Protein AF-0000000081956142 (afdb_homodimer)

Sequence (312 aa):
MQGPPLQLFSFPSGARLDPSANMMQGMIVKNMSFKVGQTLTLVGTAKPEASHFAVNIGDETDITIHMNPRFDHEGDQNTVVCNSCQGGSWCEEQRETCFPFQQGEEFKISITFNPSDFLVSFTDGSSFSFPNRMEKDKYSVINVDGDARITGIEIKMQGPPLQLFSFPSGARLDPSANMMQGMIVKNMSFKVGQTLTLVGTAKPEASHFAVNIGDETDITIHMNPRFDHEGDQNTVVCNSCQGGSWCEEQRETCFPFQQGEEFKISITFNPSDFLVSFTDGSSFSFPNRMEKDKYSVINVDGDARITGIEIK

Radius of gyration: 22.62 Å; Cα contacts (8 Å, |Δi|>4): 768; chains: 2; bounding box: 35×102×52 Å

Organism: NCBI:txid47308

Structure (mmCIF, N/CA/C/O backbone):
data_AF-0000000081956142-model_v1
#
loop_
_entity.id
_entity.type
_entity.pdbx_description
1 polymer Galectin
#
loop_
_atom_site.group_PDB
_atom_site.id
_atom_site.type_symbol
_atom_site.label_atom_id
_atom_site.label_alt_id
_atom_site.label_comp_id
_atom_site.label_asym_id
_atom_site.label_entity_id
_atom_site.label_seq_id
_atom_site.pdbx_PDB_ins_code
_atom_site.Cartn_x
_atom_site.Cartn_y
_atom_site.Cartn_z
_atom_site.occupancy
_atom_site.B_iso_or_equiv
_atom_site.auth_seq_id
_atom_site.auth_comp_id
_atom_site.auth_asym_id
_atom_site.auth_atom_id
_atom_site.pdbx_PDB_model_num
ATOM 1 N N . MET A 1 1 ? -9.602 52.844 22.938 1 30.36 1 MET A N 1
ATOM 2 C CA . MET A 1 1 ? -9.398 52.625 21.5 1 30.36 1 MET A CA 1
ATOM 3 C C . MET A 1 1 ? -9.438 51.156 21.141 1 30.36 1 MET A C 1
ATOM 5 O O . MET A 1 1 ? -8.688 50.344 21.703 1 30.36 1 MET A O 1
ATOM 9 N N . GLN A 1 2 ? -10.578 50.562 20.688 1 33.91 2 GLN A N 1
ATOM 10 C CA . GLN A 1 2 ? -10.844 49.125 20.578 1 33.91 2 GLN A CA 1
ATOM 11 C C . GLN A 1 2 ? -9.945 48.5 19.516 1 33.91 2 GLN A C 1
ATOM 13 O O . GLN A 1 2 ? -9.82 49.031 18.406 1 33.91 2 GLN A O 1
ATOM 18 N N . GLY A 1 3 ? -8.93 47.75 19.797 1 35.84 3 GLY A N 1
ATOM 19 C CA . GLY A 1 3 ? -7.98 47.125 18.891 1 35.84 3 GLY A CA 1
ATOM 20 C C . GLY A 1 3 ? -8.648 46.375 17.75 1 35.84 3 GLY A C 1
ATOM 21 O O . GLY A 1 3 ? -9.836 46.062 17.812 1 35.84 3 GLY A O 1
ATOM 22 N N . PRO A 1 4 ? -8.055 46.438 16.5 1 39.03 4 PRO A N 1
ATOM 23 C CA . PRO A 1 4 ? -8.656 45.875 15.289 1 39.03 4 PRO A CA 1
ATOM 24 C C . PRO A 1 4 ? -9.125 44.406 15.477 1 39.03 4 PRO A C 1
ATOM 26 O O . PRO A 1 4 ? -8.586 43.688 16.328 1 39.03 4 PRO A O 1
ATOM 29 N N . PRO A 1 5 ? -10.336 44.062 15.062 1 37.06 5 PRO A N 1
ATOM 30 C CA . PRO A 1 5 ? -10.906 42.719 15.188 1 37.06 5 PRO A CA 1
ATOM 31 C C . PRO A 1 5 ? -9.977 41.625 14.648 1 37.06 5 PRO A C 1
ATOM 33 O O . PRO A 1 5 ? -9.164 41.875 13.758 1 37.06 5 PRO A O 1
ATOM 36 N N . LEU A 1 6 ? -9.625 40.625 15.367 1 34.09 6 LEU A N 1
ATOM 37 C CA . LEU A 1 6 ? -8.875 39.438 15.023 1 34.09 6 LEU A CA 1
ATOM 38 C C . LEU A 1 6 ? -9.391 38.812 13.719 1 34.09 6 LEU A C 1
ATOM 40 O O . LEU A 1 6 ? -10.586 38.531 13.586 1 34.09 6 LEU A O 1
ATOM 44 N N . GLN A 1 7 ? -8.938 39.219 12.57 1 30.39 7 GLN A N 1
ATOM 45 C CA . GLN A 1 7 ? -9.234 38.625 11.258 1 30.39 7 GLN A CA 1
ATOM 46 C C . GLN A 1 7 ? -9.242 37.125 11.312 1 30.39 7 GLN A C 1
ATOM 48 O O . GLN A 1 7 ? -8.227 36.5 11.609 1 30.39 7 GLN A O 1
ATOM 53 N N . LEU A 1 8 ? -10.312 36.5 11.625 1 31.73 8 LEU A N 1
ATOM 54 C CA . LEU A 1 8 ? -10.531 35.062 11.406 1 31.73 8 LEU A CA 1
ATOM 55 C C . LEU A 1 8 ? -10.078 34.656 10.008 1 31.73 8 LEU A C 1
ATOM 57 O O . LEU A 1 8 ? -10.594 35.156 9.008 1 31.73 8 LEU A O 1
ATOM 61 N N . PHE A 1 9 ? -8.836 34.438 9.727 1 32.03 9 PHE A N 1
ATOM 62 C CA . PHE A 1 9 ? -8.367 33.844 8.484 1 32.03 9 PHE A CA 1
ATOM 63 C C . PHE A 1 9 ? -9.344 32.781 7.973 1 32.03 9 PHE A C 1
ATOM 65 O O . PHE A 1 9 ? -9.484 31.719 8.578 1 32.03 9 PHE A O 1
ATOM 72 N N . SER A 1 10 ? -10.547 33.125 7.445 1 33.03 10 SER A N 1
ATOM 73 C CA . SER A 1 10 ? -11.375 32.281 6.586 1 33.03 10 SER A CA 1
ATOM 74 C C . SER A 1 10 ? -10.539 31.609 5.508 1 33.03 10 SER A C 1
ATOM 76 O O . SER A 1 10 ? -9.812 32.281 4.766 1 33.03 10 SER A O 1
ATOM 78 N N . PHE A 1 11 ? -10.016 30.469 5.68 1 36.41 11 PHE A N 1
ATOM 79 C CA . PHE A 1 11 ? -9.586 29.688 4.52 1 36.41 11 PHE A CA 1
ATOM 80 C C . PHE A 1 11 ? -10.508 29.953 3.332 1 36.41 11 PHE A C 1
ATOM 82 O O . PHE A 1 11 ? -11.734 30 3.486 1 36.41 11 PHE A O 1
ATOM 89 N N . PRO A 1 12 ? -10.211 30.828 2.402 1 35.5 12 PRO A N 1
ATOM 90 C CA . PRO A 1 12 ? -11.133 31.031 1.288 1 35.5 12 PRO A CA 1
ATOM 91 C C . PRO A 1 12 ? -11.961 29.797 0.962 1 35.5 12 PRO A C 1
ATOM 93 O O . PRO A 1 12 ? -11.5 28.672 1.181 1 35.5 12 PRO A O 1
ATOM 96 N N . SER A 1 13 ? -13.305 29.781 0.954 1 34.28 13 SER A N 1
ATOM 97 C CA . SER A 1 13 ? -14.391 28.875 0.592 1 34.28 13 SER A CA 1
ATOM 98 C C . SER A 1 13 ? -14.078 28.125 -0.694 1 34.28 13 SER A C 1
ATOM 100 O O . SER A 1 13 ? -14.945 27.453 -1.259 1 34.28 13 SER A O 1
ATOM 102 N N . GLY A 1 14 ? -13.461 28.734 -1.728 1 36.12 14 GLY A N 1
ATOM 103 C CA . GLY A 1 14 ? -13.469 28.281 -3.113 1 36.12 14 GLY A CA 1
ATOM 104 C C . GLY A 1 14 ? -13.242 26.797 -3.268 1 36.12 14 GLY A C 1
ATOM 105 O O . GLY A 1 14 ? -13.328 26.047 -2.293 1 36.12 14 GLY A O 1
ATOM 106 N N . ALA A 1 15 ? -12.133 26.297 -4.113 1 36.16 15 ALA A N 1
ATOM 107 C CA . ALA A 1 15 ? -12.031 24.938 -4.625 1 36.16 15 ALA A CA 1
ATOM 108 C C . ALA A 1 15 ? -11.93 23.938 -3.482 1 36.16 15 ALA A C 1
ATOM 110 O O . ALA A 1 15 ? -10.852 23.766 -2.896 1 36.16 15 ALA A O 1
ATOM 111 N N . ARG A 1 16 ? -12.812 23.922 -2.523 1 38.38 16 ARG A N 1
ATOM 112 C CA . ARG A 1 16 ? -12.969 22.812 -1.59 1 38.38 16 ARG A CA 1
ATOM 113 C C . ARG A 1 16 ? -12.633 21.484 -2.258 1 38.38 16 ARG A C 1
ATOM 115 O O . ARG A 1 16 ? -13.453 20.922 -2.973 1 38.38 16 ARG A O 1
ATOM 122 N N . LEU A 1 17 ? -11.492 21.297 -2.742 1 42.5 17 LEU A N 1
ATOM 123 C CA . LEU A 1 17 ? -11.234 19.938 -3.219 1 42.5 17 LEU A CA 1
ATOM 124 C C . LEU A 1 17 ? -11.82 18.906 -2.268 1 42.5 17 LEU A C 1
ATOM 126 O O . LEU A 1 17 ? -11.57 18.953 -1.062 1 42.5 17 LEU A O 1
ATOM 130 N N . ASP A 1 18 ? -13.133 18.578 -2.484 1 43.84 18 ASP A N 1
ATOM 131 C CA . ASP A 1 18 ? -13.766 17.422 -1.839 1 43.84 18 ASP A CA 1
ATOM 132 C C . ASP A 1 18 ? -12.719 16.422 -1.357 1 43.84 18 ASP A C 1
ATOM 134 O O . ASP A 1 18 ? -11.945 15.898 -2.158 1 43.84 18 ASP A O 1
ATOM 138 N N . PRO A 1 19 ? -12.375 16.672 -0.11 1 46.91 19 PRO A N 1
ATOM 139 C CA . PRO A 1 19 ? -11.438 15.648 0.386 1 46.91 19 PRO A CA 1
ATOM 140 C C . PRO A 1 19 ? -11.602 14.305 -0.317 1 46.91 19 PRO A C 1
ATOM 142 O O . PRO A 1 19 ? -10.625 13.578 -0.497 1 46.91 19 PRO A O 1
ATOM 145 N N . SER A 1 20 ? -12.938 13.977 -0.504 1 47.12 20 SER A N 1
ATOM 146 C CA . SER A 1 20 ? -13.164 12.703 -1.182 1 47.12 20 SER A CA 1
ATOM 147 C C . SER A 1 20 ? -12.516 12.695 -2.564 1 47.12 20 SER A C 1
ATOM 149 O O . SER A 1 20 ? -12.094 11.648 -3.051 1 47.12 20 SER A O 1
ATOM 151 N N . ALA A 1 21 ? -12.633 13.867 -3.117 1 46.69 21 ALA A N 1
ATOM 152 C CA . ALA A 1 21 ? -12.094 13.969 -4.473 1 46.69 21 ALA A CA 1
ATOM 153 C C . ALA A 1 21 ? -10.578 13.812 -4.477 1 46.69 21 ALA A C 1
ATOM 155 O O . ALA A 1 21 ? -10.008 13.297 -5.441 1 46.69 21 ALA A O 1
ATOM 156 N N . ASN A 1 22 ? -9.969 14.297 -3.414 1 48.16 22 ASN A N 1
ATOM 157 C CA . ASN A 1 22 ? -8.516 14.344 -3.273 1 48.16 22 ASN A CA 1
ATOM 158 C C . ASN A 1 22 ? -7.926 12.953 -3.064 1 48.16 22 ASN A C 1
ATOM 160 O O . ASN A 1 22 ? -6.773 12.703 -3.418 1 48.16 22 ASN A O 1
ATOM 164 N N . MET A 1 23 ? -8.859 12.102 -2.439 1 51.34 23 MET A N 1
ATOM 165 C CA . MET A 1 23 ? -8.266 10.789 -2.203 1 51.34 23 MET A CA 1
ATOM 166 C C . MET A 1 23 ? -7.977 10.078 -3.521 1 51.34 23 MET A C 1
ATOM 168 O O . MET A 1 23 ? -7.434 8.969 -3.529 1 51.34 23 MET A O 1
ATOM 172 N N . MET A 1 24 ? -8.305 10.766 -4.539 1 58.62 24 MET A N 1
ATOM 173 C CA . MET A 1 24 ? -8.117 10.055 -5.801 1 58.62 24 MET A CA 1
ATOM 174 C C . MET A 1 24 ? -6.785 10.438 -6.441 1 58.62 24 MET A C 1
ATOM 176 O O . MET A 1 24 ? -6.418 9.906 -7.488 1 58.62 24 MET A O 1
ATOM 180 N N . GLN A 1 25 ? -6.16 11.414 -5.66 1 74.25 25 GLN A N 1
ATOM 181 C CA . GLN A 1 25 ? -4.863 11.742 -6.242 1 74.25 25 GLN A CA 1
ATOM 182 C C . GLN A 1 25 ? -3.727 11.117 -5.438 1 74.25 25 GLN A C 1
ATOM 184 O O . GLN A 1 25 ? -3.869 10.875 -4.238 1 74.25 25 GLN A O 1
ATOM 189 N N . GLY A 1 26 ? -2.732 10.719 -6.031 1 90.5 26 GLY A N 1
ATOM 190 C CA . GLY A 1 26 ? -1.562 10.172 -5.363 1 90.5 26 GLY A CA 1
ATOM 191 C C . GLY A 1 26 ? -1.669 8.68 -5.105 1 90.5 26 GLY A C 1
ATOM 192 O O . GLY A 1 26 ? -2.494 7.996 -5.711 1 90.5 26 GLY A O 1
ATOM 193 N N . MET A 1 27 ? -0.812 8.203 -4.277 1 95.81 27 MET A N 1
ATOM 194 C CA . MET A 1 27 ? -0.777 6.797 -3.902 1 95.81 27 MET A CA 1
ATOM 195 C C . MET A 1 27 ? -1.889 6.469 -2.912 1 95.81 27 MET A C 1
ATOM 197 O O . MET A 1 27 ? -2.141 7.234 -1.979 1 95.81 27 MET A O 1
ATOM 201 N N . ILE A 1 28 ? -2.598 5.371 -3.111 1 95.94 28 ILE A N 1
ATOM 202 C CA . ILE A 1 28 ? -3.656 4.973 -2.189 1 95.94 28 ILE A CA 1
ATOM 203 C C . ILE A 1 28 ? -3.555 3.475 -1.905 1 95.94 28 ILE A C 1
ATOM 205 O O . ILE A 1 28 ? -3.283 2.682 -2.811 1 95.94 28 ILE A O 1
ATOM 209 N N . VAL A 1 29 ? -3.67 3.143 -0.708 1 96.44 29 VAL A N 1
ATOM 210 C CA . VAL A 1 29 ? -3.812 1.767 -0.246 1 96.44 29 VAL A CA 1
ATOM 211 C C . VAL A 1 29 ? -5.215 1.552 0.319 1 96.44 29 VAL A C 1
ATOM 213 O O . VAL A 1 29 ? -5.672 2.316 1.172 1 96.44 29 VAL A O 1
ATOM 216 N N . LYS A 1 30 ? -5.875 0.576 -0.194 1 94.75 30 LYS A N 1
ATOM 217 C CA . LYS A 1 30 ? -7.176 0.203 0.349 1 94.75 30 LYS A CA 1
ATOM 218 C C . LYS A 1 30 ? -7.164 -1.23 0.872 1 94.75 30 LYS A C 1
ATOM 220 O O . LYS A 1 30 ? -6.496 -2.098 0.306 1 94.75 30 LYS A O 1
ATOM 225 N N . ASN A 1 31 ? -7.875 -1.399 1.972 1 92.62 31 ASN A N 1
ATOM 226 C CA . ASN A 1 31 ? -8.109 -2.705 2.576 1 92.62 31 ASN A CA 1
ATOM 227 C C . ASN A 1 31 ? -6.824 -3.316 3.119 1 92.62 31 ASN A C 1
ATOM 229 O O . ASN A 1 31 ? -6.621 -4.527 3.031 1 92.62 31 ASN A O 1
ATOM 233 N N . MET A 1 32 ? -5.898 -2.475 3.441 1 92.75 32 MET A N 1
ATOM 234 C CA . MET A 1 32 ? -4.836 -2.836 4.371 1 92.75 32 MET A CA 1
ATOM 235 C C . MET A 1 32 ? -5.203 -2.441 5.797 1 92.75 32 MET A C 1
ATOM 237 O O . MET A 1 32 ? -5.125 -1.267 6.16 1 92.75 32 MET A O 1
ATOM 241 N N . SER A 1 33 ? -5.543 -3.326 6.602 1 93.62 33 SER A N 1
ATOM 242 C CA . SER A 1 33 ? -6.152 -3.057 7.902 1 93.62 33 SER A CA 1
ATOM 243 C C . SER A 1 33 ? -5.16 -2.389 8.852 1 93.62 33 SER A C 1
ATOM 245 O O . SER A 1 33 ? -4.055 -2.895 9.055 1 93.62 33 SER A O 1
ATOM 247 N N . PHE A 1 34 ? -5.512 -1.292 9.367 1 98.25 34 PHE A N 1
ATOM 248 C CA . PHE A 1 34 ? -4.793 -0.544 10.391 1 98.25 34 PHE A CA 1
ATOM 249 C C . PHE A 1 34 ? -5.617 -0.452 11.672 1 98.25 34 PHE A C 1
ATOM 251 O O . PHE A 1 34 ? -6.609 0.278 11.719 1 98.25 34 PHE A O 1
ATOM 258 N N . LYS A 1 35 ? -5.176 -1.116 12.695 1 98.44 35 LYS A N 1
ATOM 259 C CA . LYS A 1 35 ? -5.988 -1.286 13.891 1 98.44 35 LYS A CA 1
ATOM 260 C C . LYS A 1 35 ? -5.301 -0.679 15.117 1 98.44 35 LYS A C 1
ATOM 262 O O . LYS A 1 35 ? -4.078 -0.541 15.141 1 98.44 35 LYS A O 1
ATOM 267 N N . VAL A 1 36 ? -6.168 -0.372 16.094 1 98.69 36 VAL A N 1
ATOM 268 C CA . VAL A 1 36 ? -5.652 0.12 17.359 1 98.69 36 VAL A CA 1
ATOM 269 C C . VAL A 1 36 ? -4.543 -0.804 17.859 1 98.69 36 VAL A C 1
ATOM 271 O O . VAL A 1 36 ? -4.668 -2.029 17.781 1 98.69 36 VAL A O 1
ATOM 274 N N . GLY A 1 37 ? -3.518 -0.24 18.328 1 98.62 37 GLY A N 1
ATOM 275 C CA . GLY A 1 37 ? -2.393 -1 18.844 1 98.62 37 GLY A CA 1
ATOM 276 C C . GLY A 1 37 ? -1.291 -1.213 17.828 1 98.62 37 GLY A C 1
ATOM 277 O O . GLY A 1 37 ? -0.174 -1.597 18.172 1 98.62 37 GLY A O 1
ATOM 278 N N . GLN A 1 38 ? -1.549 -0.954 16.594 1 98.81 38 GLN A N 1
ATOM 279 C CA . GLN A 1 38 ? -0.568 -1.154 15.523 1 98.81 38 GLN A CA 1
ATOM 280 C C . GLN A 1 38 ? 0.142 0.151 15.18 1 98.81 38 GLN A C 1
ATOM 282 O O . GLN A 1 38 ? -0.304 1.23 15.57 1 98.81 38 GLN A O 1
ATOM 287 N N . THR A 1 39 ? 1.298 0.009 14.57 1 98.88 39 THR A N 1
ATOM 288 C CA . THR A 1 39 ? 2.064 1.141 14.062 1 98.88 39 THR A CA 1
ATOM 289 C C . THR A 1 39 ? 2.201 1.062 12.547 1 98.88 39 THR A C 1
ATOM 291 O O . THR A 1 39 ? 2.596 0.027 12.008 1 98.88 39 THR A O 1
ATOM 294 N N . LEU A 1 40 ? 1.811 2.107 11.883 1 98.88 40 LEU A N 1
ATOM 295 C CA . LEU A 1 40 ? 2.047 2.301 10.453 1 98.88 40 LEU A CA 1
ATOM 296 C C . LEU A 1 40 ? 3.359 3.039 10.211 1 98.88 40 LEU A C 1
ATOM 298 O O . LEU A 1 40 ? 3.59 4.105 10.789 1 98.88 40 LEU A O 1
ATOM 302 N N . THR A 1 41 ? 4.188 2.496 9.406 1 98.81 41 THR A N 1
ATOM 303 C CA . THR A 1 41 ? 5.426 3.154 9.008 1 98.81 41 THR A CA 1
ATOM 304 C C . THR A 1 41 ? 5.422 3.453 7.508 1 98.81 41 THR A C 1
ATOM 306 O O . THR A 1 41 ? 5.141 2.57 6.695 1 98.81 41 THR A O 1
ATOM 309 N N . LEU A 1 42 ? 5.676 4.648 7.172 1 98.62 42 LEU A N 1
ATOM 310 C CA . LEU A 1 42 ? 5.816 5.102 5.793 1 98.62 42 LEU A CA 1
ATOM 311 C C . LEU A 1 42 ? 7.238 5.574 5.52 1 98.62 42 LEU A C 1
ATOM 313 O O . LEU A 1 42 ? 7.816 6.32 6.316 1 98.62 42 LEU A O 1
ATOM 317 N N . VAL A 1 43 ? 7.805 5.105 4.465 1 98.56 43 VAL A N 1
ATOM 318 C CA . VAL A 1 43 ? 9.086 5.594 3.975 1 98.56 43 VAL A CA 1
ATOM 319 C C . VAL A 1 43 ? 8.906 6.223 2.594 1 98.56 43 VAL A C 1
ATOM 321 O O . VAL A 1 43 ? 8.25 5.648 1.727 1 98.56 43 VAL A O 1
ATOM 324 N N . GLY A 1 44 ? 9.461 7.383 2.451 1 98.06 44 GLY A N 1
ATOM 325 C CA . GLY A 1 44 ? 9.344 8.062 1.171 1 98.06 44 GLY A CA 1
ATOM 326 C C . GLY A 1 44 ? 10.375 9.156 0.978 1 98.06 44 GLY A C 1
ATOM 327 O O . GLY A 1 44 ? 11.312 9.273 1.765 1 98.06 44 GLY A O 1
ATOM 328 N N . THR A 1 45 ? 10.242 9.867 -0.117 1 98.25 45 THR A N 1
ATOM 329 C CA . THR A 1 45 ? 11.109 10.992 -0.435 1 98.25 45 THR A CA 1
ATOM 330 C C . THR A 1 45 ? 10.281 12.227 -0.799 1 98.25 45 THR A C 1
ATOM 332 O O . THR A 1 45 ? 9.359 12.141 -1.607 1 98.25 45 THR A O 1
ATOM 335 N N . ALA A 1 46 ? 10.633 13.32 -0.122 1 98.62 46 ALA A N 1
ATOM 336 C CA . ALA A 1 46 ? 10.078 14.586 -0.595 1 98.62 46 ALA A CA 1
ATOM 337 C C . ALA A 1 46 ? 10.734 15.016 -1.907 1 98.62 46 ALA A C 1
ATOM 339 O O . ALA A 1 46 ? 11.953 14.891 -2.07 1 98.62 46 ALA A O 1
ATOM 340 N N . LYS A 1 47 ? 9.93 15.477 -2.803 1 98.31 47 LYS A N 1
ATOM 341 C CA . LYS A 1 47 ? 10.492 15.93 -4.074 1 98.31 47 LYS A CA 1
ATOM 342 C C . LYS A 1 47 ? 11.422 17.125 -3.875 1 98.31 47 LYS A C 1
ATOM 344 O O . LYS A 1 47 ? 11.273 17.875 -2.916 1 98.31 47 LYS A O 1
ATOM 349 N N . PRO A 1 48 ? 12.414 17.344 -4.723 1 98.38 48 PRO A N 1
ATOM 350 C CA . PRO A 1 48 ? 13.375 18.438 -4.574 1 98.38 48 PRO A CA 1
ATOM 351 C C . PRO A 1 48 ? 12.711 19.812 -4.504 1 98.38 48 PRO A C 1
ATOM 353 O O . PRO A 1 48 ? 13.195 20.688 -3.801 1 98.38 48 PRO A O 1
ATOM 356 N N . GLU A 1 49 ? 11.57 20.062 -5.156 1 98.06 49 GLU A N 1
ATOM 357 C CA . GLU A 1 49 ? 10.867 21.328 -5.148 1 98.06 49 GLU A CA 1
ATOM 358 C C . GLU A 1 49 ? 9.523 21.219 -4.43 1 98.06 49 GLU A C 1
ATOM 360 O O . GLU A 1 49 ? 8.539 21.828 -4.84 1 98.06 49 GLU A O 1
ATOM 365 N N . ALA A 1 50 ? 9.594 20.391 -3.418 1 98.56 50 ALA A N 1
ATOM 366 C CA . ALA A 1 50 ? 8.344 20.109 -2.723 1 98.56 50 ALA A CA 1
ATOM 367 C C . ALA A 1 50 ? 7.789 21.359 -2.051 1 98.56 50 ALA A C 1
ATOM 369 O O . ALA A 1 50 ? 8.516 22.062 -1.348 1 98.56 50 ALA A O 1
ATOM 370 N N . SER A 1 51 ? 6.535 21.641 -2.293 1 98.62 51 SER A N 1
ATOM 371 C CA . SER A 1 51 ? 5.797 22.641 -1.532 1 98.62 51 SER A CA 1
ATOM 372 C C . SER A 1 51 ? 5.129 22.031 -0.307 1 98.62 51 SER A C 1
ATOM 374 O O . SER A 1 51 ? 5.195 22.594 0.79 1 98.62 51 SER A O 1
ATOM 376 N N . HIS A 1 52 ? 4.469 20.953 -0.558 1 98.5 52 HIS A N 1
ATOM 377 C CA . HIS A 1 52 ? 3.787 20.219 0.511 1 98.5 52 HIS A CA 1
ATOM 378 C C . HIS A 1 52 ? 3.436 18.812 0.077 1 98.5 52 HIS A C 1
ATOM 380 O O . HIS A 1 52 ? 3.494 18.484 -1.112 1 98.5 52 HIS A O 1
ATOM 386 N N . PHE A 1 53 ? 3.18 17.906 0.959 1 98.19 53 PHE A N 1
ATOM 387 C CA . PHE A 1 53 ? 2.494 16.641 0.724 1 98.19 53 PHE A CA 1
ATOM 388 C C . PHE A 1 53 ? 1.534 16.328 1.863 1 98.19 53 PHE A C 1
ATOM 390 O O . PHE A 1 53 ? 1.401 17.109 2.807 1 98.19 53 PHE A O 1
ATOM 397 N N . ALA A 1 54 ? 0.78 15.25 1.736 1 98.19 54 ALA A N 1
ATOM 398 C CA . ALA A 1 54 ? -0.171 14.891 2.785 1 98.19 54 ALA A CA 1
ATOM 399 C C . ALA A 1 54 ? -0.261 13.375 2.951 1 98.19 54 ALA A C 1
ATOM 401 O O . ALA A 1 54 ? -0.231 12.633 1.965 1 98.19 54 ALA A O 1
ATOM 402 N N . VAL A 1 55 ? -0.32 12.961 4.152 1 98.06 55 VAL A N 1
ATOM 403 C CA . VAL A 1 55 ? -0.653 11.586 4.52 1 98.06 55 VAL A CA 1
ATOM 404 C C . VAL A 1 55 ? -2.059 11.539 5.113 1 98.06 55 VAL A C 1
ATOM 406 O O . VAL A 1 55 ? -2.35 12.227 6.094 1 98.06 55 VAL A O 1
ATOM 409 N N . ASN A 1 56 ? -2.924 10.797 4.504 1 97.62 56 ASN A N 1
ATOM 410 C CA . ASN A 1 56 ? -4.301 10.641 4.961 1 97.62 56 ASN A CA 1
ATOM 411 C C . ASN A 1 56 ? -4.59 9.203 5.387 1 97.62 56 ASN A C 1
ATOM 413 O O . ASN A 1 56 ? -4.25 8.258 4.676 1 97.62 56 ASN A O 1
ATOM 417 N N . ILE A 1 57 ? -5.133 9.07 6.555 1 98 57 ILE A N 1
ATOM 418 C CA . ILE A 1 57 ? -5.641 7.789 7.031 1 98 57 ILE A CA 1
ATOM 419 C C . ILE A 1 57 ? -7.137 7.906 7.324 1 98 57 ILE A C 1
ATOM 421 O O . ILE A 1 57 ? -7.59 8.906 7.887 1 98 57 ILE A O 1
ATOM 425 N N . GLY A 1 58 ? -7.879 6.98 6.895 1 97.44 58 GLY A N 1
ATOM 426 C CA . GLY A 1 58 ? -9.312 6.98 7.164 1 97.44 58 GLY A CA 1
ATOM 427 C C . GLY A 1 58 ? -10.039 5.809 6.535 1 97.44 58 GLY A C 1
ATOM 428 O O . GLY A 1 58 ? -9.539 4.68 6.555 1 97.44 58 GLY A O 1
ATOM 429 N N . ASP A 1 59 ? -11.203 6.023 6.16 1 94.69 59 ASP A N 1
ATOM 430 C CA . ASP A 1 59 ? -11.984 5.035 5.422 1 94.69 59 ASP A CA 1
ATOM 431 C C . ASP A 1 59 ? -12.547 5.629 4.133 1 94.69 59 ASP A C 1
ATOM 433 O O . ASP A 1 59 ? -12.039 6.637 3.637 1 94.69 59 ASP A O 1
ATOM 437 N N . GLU A 1 60 ? -13.461 5.012 3.471 1 89.5 60 GLU A N 1
ATOM 438 C CA . GLU A 1 60 ? -13.93 5.422 2.15 1 89.5 60 GLU A CA 1
ATOM 439 C C . GLU A 1 60 ? -14.633 6.777 2.211 1 89.5 60 GLU A C 1
ATOM 441 O O . GLU A 1 60 ? -14.789 7.445 1.188 1 89.5 60 GLU A O 1
ATOM 446 N N . THR A 1 61 ? -14.953 7.219 3.432 1 91.69 61 THR A N 1
ATOM 447 C CA . THR A 1 61 ? -15.797 8.406 3.529 1 91.69 61 THR A CA 1
ATOM 448 C C . THR A 1 61 ? -15.062 9.531 4.258 1 91.69 61 THR A C 1
ATOM 450 O O . THR A 1 61 ? -15.18 10.695 3.881 1 91.69 61 THR A O 1
ATOM 453 N N . ASP A 1 62 ? -14.32 9.141 5.242 1 95.69 62 ASP A N 1
ATOM 454 C CA . ASP A 1 62 ? -13.789 10.148 6.148 1 95.69 62 ASP A CA 1
ATOM 455 C C . ASP A 1 62 ? -12.273 10.016 6.293 1 95.69 62 ASP A C 1
ATOM 457 O O . ASP A 1 62 ? -11.719 8.93 6.086 1 95.69 62 ASP A O 1
ATOM 461 N N . ILE A 1 63 ? -11.664 11.086 6.605 1 97.25 63 ILE A N 1
ATOM 462 C CA . ILE A 1 63 ? -10.25 11.125 6.961 1 97.25 63 ILE A CA 1
ATOM 463 C C . ILE A 1 63 ? -10.102 11.328 8.469 1 97.25 63 ILE A C 1
ATOM 465 O O . ILE A 1 63 ? -10.523 12.352 9.008 1 97.25 63 ILE A O 1
ATOM 469 N N . THR A 1 64 ? -9.555 10.391 9.148 1 97.94 64 THR A N 1
ATOM 470 C CA . THR A 1 64 ? -9.406 10.492 10.602 1 97.94 64 THR A CA 1
ATOM 471 C C . THR A 1 64 ? -8.18 11.32 10.961 1 97.94 64 THR A C 1
ATOM 473 O O . THR A 1 64 ? -8.195 12.07 11.945 1 97.94 64 THR A O 1
ATOM 476 N N . ILE A 1 65 ? -7.117 11.242 10.203 1 98.31 65 ILE A N 1
ATOM 477 C CA . ILE A 1 65 ? -5.957 12.109 10.352 1 98.31 65 ILE A CA 1
ATOM 478 C C . ILE A 1 65 ? -5.434 12.508 8.969 1 98.31 65 ILE A C 1
ATOM 480 O O . ILE A 1 65 ? -5.113 11.648 8.148 1 98.31 65 ILE A O 1
ATOM 484 N N . HIS A 1 66 ? -5.465 13.703 8.703 1 98.12 66 HIS A N 1
ATOM 485 C CA . HIS A 1 66 ? -4.785 14.391 7.617 1 98.12 66 HIS A CA 1
ATOM 486 C C . HIS A 1 66 ? -3.516 15.086 8.109 1 98.12 66 HIS A C 1
ATOM 488 O O . HIS A 1 66 ? -3.588 16.047 8.867 1 98.12 66 HIS A O 1
ATOM 494 N N . MET A 1 67 ? -2.412 14.547 7.801 1 98.44 67 MET A N 1
ATOM 495 C CA . MET A 1 67 ? -1.126 15.148 8.141 1 98.44 67 MET A CA 1
ATOM 496 C C . MET A 1 67 ? -0.501 15.82 6.918 1 98.44 67 MET A C 1
ATOM 498 O O . MET A 1 67 ? -0.216 15.156 5.922 1 98.44 67 MET A O 1
ATOM 502 N N . ASN A 1 68 ? -0.218 17.078 7.062 1 98.31 68 ASN A N 1
ATOM 503 C CA . ASN A 1 68 ? 0.157 17.891 5.91 1 98.31 68 ASN A CA 1
ATOM 504 C C . ASN A 1 68 ? 1.437 18.672 6.172 1 98.31 68 ASN A C 1
ATOM 506 O O . ASN A 1 68 ? 1.38 19.844 6.551 1 98.31 68 ASN A O 1
ATOM 510 N N . PRO A 1 69 ? 2.607 18.062 6.016 1 98.56 69 PRO A N 1
ATOM 511 C CA . PRO A 1 69 ? 3.848 18.828 6.023 1 98.56 69 PRO A CA 1
ATOM 512 C C . PRO A 1 69 ? 3.891 19.891 4.922 1 98.56 69 PRO A C 1
ATOM 514 O O . PRO A 1 69 ? 3.713 19.562 3.744 1 98.56 69 PRO A O 1
ATOM 517 N N . ARG A 1 70 ? 4.129 21.062 5.32 1 98.56 70 ARG A N 1
ATOM 518 C CA . ARG A 1 70 ? 4.199 22.203 4.398 1 98.56 70 ARG A CA 1
ATOM 519 C C . ARG A 1 70 ? 5.582 22.844 4.426 1 98.56 70 ARG A C 1
ATOM 521 O O . ARG A 1 70 ? 5.969 23.438 5.426 1 98.56 70 ARG A O 1
ATOM 528 N N . PHE A 1 71 ? 6.309 22.641 3.316 1 98.56 71 PHE A N 1
ATOM 529 C CA . PHE A 1 71 ? 7.578 23.344 3.184 1 98.56 71 PHE A CA 1
ATOM 530 C C . PHE A 1 71 ? 7.352 24.844 2.982 1 98.56 71 PHE A C 1
ATOM 532 O O . PHE A 1 71 ? 7.914 25.656 3.705 1 98.56 71 PHE A O 1
ATOM 539 N N . ASP A 1 72 ? 6.629 25.141 2.086 1 98.19 72 ASP A N 1
ATOM 540 C CA . ASP A 1 72 ? 6.105 26.453 1.725 1 98.19 72 ASP A CA 1
ATOM 541 C C . ASP A 1 72 ? 4.766 26.344 1.004 1 98.19 72 ASP A C 1
ATOM 543 O O . ASP A 1 72 ? 4.723 26.156 -0.215 1 98.19 72 ASP A O 1
ATOM 547 N N . HIS A 1 73 ? 3.73 26.438 1.841 1 97.12 73 HIS A N 1
ATOM 548 C CA . HIS A 1 73 ? 2.402 26.188 1.299 1 97.12 73 HIS A CA 1
ATOM 549 C C . HIS A 1 73 ? 1.326 26.891 2.115 1 97.12 73 HIS A C 1
ATOM 551 O O . HIS A 1 73 ? 1.343 26.844 3.348 1 97.12 73 HIS A O 1
ATOM 557 N N . GLU A 1 74 ? 0.437 27.609 1.428 1 95.06 74 GLU A N 1
ATOM 558 C CA . GLU A 1 74 ? -0.727 28.25 2.023 1 95.06 74 GLU A CA 1
ATOM 559 C C . GLU A 1 74 ? -0.322 29.156 3.186 1 95.06 74 GLU A C 1
ATOM 561 O O . GLU A 1 74 ? -0.971 29.156 4.234 1 95.06 74 GLU A O 1
ATOM 566 N N . GLY A 1 75 ? 0.855 29.75 3.043 1 96 75 GLY A N 1
ATOM 567 C CA . GLY A 1 75 ? 1.313 30.719 4.027 1 96 75 GLY A CA 1
ATOM 568 C C . GLY A 1 75 ? 2.115 30.094 5.152 1 96 75 GLY A C 1
ATOM 569 O O . GLY A 1 75 ? 2.641 30.797 6.012 1 96 75 GLY A O 1
ATOM 570 N N . ASP A 1 76 ? 2.203 28.75 5.133 1 96.75 76 ASP A N 1
ATOM 571 C CA . ASP A 1 76 ? 2.967 28.031 6.152 1 96.75 76 ASP A CA 1
ATOM 572 C C . ASP A 1 76 ? 4.363 27.688 5.648 1 96.75 76 ASP A C 1
ATOM 574 O O . ASP A 1 76 ? 4.543 27.359 4.473 1 96.75 76 ASP A O 1
ATOM 578 N N . GLN A 1 77 ? 5.344 27.828 6.551 1 97.81 77 GLN A N 1
ATOM 579 C CA . GLN A 1 77 ? 6.711 27.391 6.285 1 97.81 77 GLN A CA 1
ATOM 580 C C . GLN A 1 77 ? 7.16 26.344 7.293 1 97.81 77 GLN A C 1
ATOM 582 O O . GLN A 1 77 ? 7.039 26.547 8.5 1 97.81 77 GLN A O 1
ATOM 587 N N . ASN A 1 78 ? 7.59 25.25 6.734 1 98.12 78 ASN A N 1
ATOM 588 C CA . ASN A 1 78 ? 8.109 24.156 7.562 1 98.12 78 ASN A CA 1
ATOM 589 C C . ASN A 1 78 ? 7.184 23.875 8.742 1 98.12 78 ASN A C 1
ATOM 591 O O . ASN A 1 78 ? 7.625 23.859 9.891 1 98.12 78 ASN A O 1
ATOM 595 N N . THR A 1 79 ? 5.934 23.625 8.406 1 98.31 79 THR A N 1
ATOM 596 C CA . THR A 1 79 ? 4.891 23.391 9.406 1 98.31 79 THR A CA 1
ATOM 597 C C . THR A 1 79 ? 4.09 22.141 9.062 1 98.31 79 THR A C 1
ATOM 599 O O . THR A 1 79 ? 3.75 21.906 7.902 1 98.31 79 THR A O 1
ATOM 602 N N . VAL A 1 80 ? 3.896 21.297 10.07 1 98.69 80 VAL A N 1
ATOM 603 C CA . VAL A 1 80 ? 2.99 20.172 9.875 1 98.69 80 VAL A CA 1
ATOM 604 C C . VAL A 1 80 ? 1.589 20.547 10.352 1 98.69 80 VAL A C 1
ATOM 606 O O . VAL A 1 80 ? 1.383 20.828 11.539 1 98.69 80 VAL A O 1
ATOM 609 N N . VAL A 1 81 ? 0.656 20.641 9.422 1 98.62 81 VAL A N 1
ATOM 610 C CA . VAL A 1 81 ? -0.735 20.938 9.75 1 98.62 81 VAL A CA 1
ATOM 611 C C . VAL A 1 81 ? -1.554 19.656 9.734 1 98.62 81 VAL A C 1
ATOM 613 O O . VAL A 1 81 ? -1.536 18.906 8.758 1 98.62 81 VAL A O 1
ATOM 616 N N . CYS A 1 82 ? -2.248 19.359 10.852 1 98.5 82 CYS A N 1
ATOM 617 C CA . CYS A 1 82 ? -3.086 18.172 10.953 1 98.5 82 CYS A CA 1
ATOM 618 C C . CYS A 1 82 ? -4.551 18.547 11.133 1 98.5 82 CYS A C 1
ATOM 620 O O . CYS A 1 82 ? -4.859 19.625 11.648 1 98.5 82 CYS A O 1
ATOM 622 N N . ASN A 1 83 ? -5.383 17.703 10.617 1 98.44 83 ASN A N 1
ATOM 623 C CA . ASN A 1 83 ? -6.828 17.875 10.758 1 98.44 83 ASN A CA 1
ATOM 624 C C . ASN A 1 83 ? -7.566 16.562 10.492 1 98.44 83 ASN A C 1
ATOM 626 O O . ASN A 1 83 ? -6.941 15.539 10.203 1 98.44 83 ASN A O 1
ATOM 630 N N . SER A 1 84 ? -8.758 16.469 10.797 1 98.31 84 SER A N 1
ATOM 631 C CA . SER A 1 84 ? -9.648 15.414 10.336 1 98.31 84 SER A CA 1
ATOM 632 C C . SER A 1 84 ? -10.75 15.961 9.438 1 98.31 84 SER A C 1
ATOM 634 O O . SER A 1 84 ? -11 17.172 9.422 1 98.31 84 SER A O 1
ATOM 636 N N . CYS A 1 85 ? -11.234 15.188 8.57 1 97.31 85 CYS A N 1
ATOM 637 C CA . CYS A 1 85 ? -12.352 15.539 7.703 1 97.31 85 CYS A CA 1
ATOM 638 C C . CYS A 1 85 ? -13.5 14.547 7.863 1 97.31 85 CYS A C 1
ATOM 640 O O . CYS A 1 85 ? -13.359 13.367 7.523 1 97.31 85 CYS A O 1
ATOM 642 N N . GLN A 1 86 ? -14.57 15 8.391 1 95.06 86 GLN A N 1
ATOM 643 C CA . GLN A 1 86 ? -15.734 14.172 8.695 1 95.06 86 GLN A CA 1
ATOM 644 C C . GLN A 1 86 ? -16.984 14.703 8 1 95.06 86 GLN A C 1
ATOM 646 O O . GLN A 1 86 ? -17.312 15.883 8.109 1 95.06 86 GLN A O 1
ATOM 651 N N . GLY A 1 87 ? -17.641 13.773 7.258 1 92.5 87 GLY A N 1
ATOM 652 C CA . GLY A 1 87 ? -18.844 14.195 6.543 1 92.5 87 GLY A CA 1
ATOM 653 C C . GLY A 1 87 ? -18.562 15.281 5.523 1 92.5 87 GLY A C 1
ATOM 654 O O . GLY A 1 87 ? -19.391 16.188 5.332 1 92.5 87 GLY A O 1
ATOM 655 N N . GLY A 1 88 ? -17.375 15.344 5.047 1 92.19 88 GLY A N 1
ATOM 656 C CA . GLY A 1 88 ? -17.031 16.312 4.016 1 92.19 88 GLY A CA 1
ATOM 657 C C . GLY A 1 88 ? -16.578 17.641 4.574 1 92.19 88 GLY A C 1
ATOM 658 O O . GLY A 1 88 ? -16.312 18.578 3.82 1 92.19 88 GLY A O 1
ATOM 659 N N . SER A 1 89 ? -16.469 17.688 5.918 1 94.81 89 SER A N 1
ATOM 660 C CA . SER A 1 89 ? -16.078 18.953 6.543 1 94.81 89 SER A CA 1
ATOM 661 C C . SER A 1 89 ? -14.805 18.781 7.371 1 94.81 89 SER A C 1
ATOM 663 O O . SER A 1 89 ? -14.68 17.828 8.133 1 94.81 89 SER A O 1
ATOM 665 N N . TRP A 1 90 ? -13.984 19.734 7.137 1 97 90 TRP A N 1
ATOM 666 C CA . TRP A 1 90 ? -12.789 19.797 7.98 1 97 90 TRP A CA 1
ATOM 667 C C . TRP A 1 90 ? -13.156 20.188 9.406 1 97 90 TRP A C 1
ATOM 669 O O . TRP A 1 90 ? -14.07 20.984 9.625 1 97 90 TRP A O 1
ATOM 679 N N . CYS A 1 91 ? -12.414 19.641 10.297 1 97.31 91 CYS A N 1
ATOM 680 C CA . CYS A 1 91 ? -12.656 19.906 11.711 1 97.31 91 CYS A CA 1
ATOM 681 C C . CYS A 1 91 ? -11.656 20.922 12.258 1 97.31 91 CYS A C 1
ATOM 683 O O . CYS A 1 91 ? -11.477 22 11.68 1 97.31 91 CYS A O 1
ATOM 685 N N . GLU A 1 92 ? -11.086 20.688 13.477 1 97.69 92 GLU A N 1
ATOM 686 C CA . GLU A 1 92 ? -10.141 21.625 14.078 1 97.69 92 GLU A CA 1
ATOM 687 C C . GLU A 1 92 ? -8.703 21.312 13.664 1 97.69 92 GLU A C 1
ATOM 689 O O . GLU A 1 92 ? -8.258 20.172 13.773 1 97.69 92 GLU A O 1
ATOM 694 N N . GLU A 1 93 ? -8.039 22.359 13.211 1 97.94 93 GLU A N 1
ATOM 695 C CA . GLU A 1 93 ? -6.645 22.188 12.828 1 97.94 93 GLU A CA 1
ATOM 696 C C . GLU A 1 93 ? -5.738 22.078 14.047 1 97.94 93 GLU A C 1
ATOM 698 O O . GLU A 1 93 ? -6.004 22.703 15.078 1 97.94 93 GLU A O 1
ATOM 703 N N . GLN A 1 94 ? -4.781 21.25 13.938 1 98.44 94 GLN A N 1
ATOM 704 C CA . GLN A 1 94 ? -3.639 21.188 14.844 1 98.44 94 GLN A CA 1
ATOM 705 C C . GLN A 1 94 ? -2.33 21.438 14.102 1 98.44 94 GLN A C 1
ATOM 707 O O . GLN A 1 94 ? -2.057 20.828 13.07 1 98.44 94 GLN A O 1
ATOM 712 N N . ARG A 1 95 ? -1.499 22.375 14.57 1 98.25 95 ARG A N 1
ATOM 713 C CA . ARG A 1 95 ? -0.253 22.75 13.906 1 98.25 95 ARG A CA 1
ATOM 714 C C . ARG A 1 95 ? 0.953 22.406 14.773 1 98.25 95 ARG A C 1
ATOM 716 O O . ARG A 1 95 ? 0.976 22.719 15.969 1 98.25 95 ARG A O 1
ATOM 723 N N . GLU A 1 96 ? 1.843 21.703 14.102 1 97.81 96 GLU A N 1
ATOM 724 C CA . GLU A 1 96 ? 3.049 21.266 14.797 1 97.81 96 GLU A CA 1
ATOM 725 C C . GLU A 1 96 ? 4.285 21.984 14.266 1 97.81 96 GLU A C 1
ATOM 727 O O . GLU A 1 96 ? 4.383 22.25 13.062 1 97.81 96 GLU A O 1
ATOM 732 N N . THR A 1 97 ? 5.277 22.188 15.18 1 91.56 97 THR A N 1
ATOM 733 C CA . THR A 1 97 ? 6.473 22.922 14.773 1 91.56 97 THR A CA 1
ATOM 734 C C . THR A 1 97 ? 7.594 21.953 14.406 1 91.56 97 THR A C 1
ATOM 736 O O . THR A 1 97 ? 8.57 22.328 13.758 1 91.56 97 THR A O 1
ATOM 739 N N . CYS A 1 98 ? 7.488 20.75 14.914 1 96.31 98 CYS A N 1
ATOM 740 C CA . CYS A 1 98 ? 8.469 19.766 14.453 1 96.31 98 CYS A CA 1
ATOM 741 C C . CYS A 1 98 ? 8.32 19.531 12.953 1 96.31 98 CYS A C 1
ATOM 743 O O . CYS A 1 98 ? 7.211 19.344 12.453 1 96.31 98 CYS A O 1
ATOM 745 N N . PHE A 1 99 ? 9.43 19.594 12.227 1 98.06 99 PHE A N 1
ATOM 746 C CA . PHE A 1 99 ? 9.398 19.453 10.773 1 98.06 99 PHE A CA 1
ATOM 747 C C . PHE A 1 99 ? 10.633 18.703 10.281 1 98.06 99 PHE A C 1
ATOM 749 O O . PHE A 1 99 ? 11.516 19.297 9.656 1 98.06 99 PHE A O 1
ATOM 756 N N . PRO A 1 100 ? 10.656 17.406 10.445 1 98.12 100 PRO A N 1
ATOM 757 C CA . PRO A 1 100 ? 11.828 16.609 10.07 1 98.12 100 PRO A CA 1
ATOM 758 C C . PRO A 1 100 ? 11.828 16.219 8.594 1 98.12 100 PRO A C 1
ATOM 760 O O . PRO A 1 100 ? 12.117 15.07 8.258 1 98.12 100 PRO A O 1
ATOM 763 N N . PHE A 1 101 ? 11.508 17.156 7.676 1 98.44 101 PHE A N 1
ATOM 764 C CA . PHE A 1 101 ? 11.461 16.922 6.234 1 98.44 101 PHE A CA 1
ATOM 765 C C . PHE A 1 101 ? 12.383 17.891 5.504 1 98.44 101 PHE A C 1
ATOM 767 O O . PHE A 1 101 ? 12.539 19.047 5.918 1 98.44 101 PHE A O 1
ATOM 774 N N . GLN A 1 102 ? 13.062 17.391 4.625 1 98.25 102 GLN A N 1
ATOM 775 C CA . GLN A 1 102 ? 13.906 18.203 3.75 1 98.25 102 GLN A CA 1
ATOM 776 C C . GLN A 1 102 ? 13.641 17.875 2.281 1 98.25 102 GLN A C 1
ATOM 778 O O . GLN A 1 102 ? 13.484 16.719 1.912 1 98.25 102 GLN A O 1
ATOM 783 N N . GLN A 1 103 ? 13.555 18.922 1.515 1 98.5 103 GLN A N 1
ATOM 784 C CA . GLN A 1 103 ? 13.359 18.734 0.081 1 98.5 103 GLN A CA 1
ATOM 785 C C . GLN A 1 103 ? 14.438 17.844 -0.519 1 98.5 103 GLN A C 1
ATOM 787 O O . GLN A 1 103 ? 15.625 18.031 -0.239 1 98.5 103 GLN A O 1
ATOM 792 N N . GLY A 1 104 ? 13.93 16.859 -1.25 1 98.5 104 GLY A N 1
ATOM 793 C CA . GLY A 1 104 ? 14.859 15.984 -1.956 1 98.5 104 GLY A CA 1
ATOM 794 C C . GLY A 1 104 ? 15.375 14.844 -1.098 1 98.5 104 GLY A C 1
ATOM 795 O O . GLY A 1 104 ? 16.172 14.016 -1.563 1 98.5 104 GLY A O 1
ATOM 796 N N . GLU A 1 105 ? 14.891 14.766 0.132 1 98.38 105 GLU A N 1
ATOM 797 C CA . GLU A 1 105 ? 15.469 13.781 1.043 1 98.38 105 GLU A CA 1
ATOM 798 C C . GLU A 1 105 ? 14.438 12.734 1.462 1 98.38 105 GLU A C 1
ATOM 800 O O . GLU A 1 105 ? 13.234 12.992 1.398 1 98.38 105 GLU A O 1
ATOM 805 N N . GLU A 1 106 ? 14.984 11.633 1.833 1 98.25 106 GLU A N 1
ATOM 806 C CA . GLU A 1 106 ? 14.156 10.547 2.357 1 98.25 106 GLU A CA 1
ATOM 807 C C . GLU A 1 106 ? 13.609 10.891 3.742 1 98.25 106 GLU A C 1
ATOM 809 O O . GLU A 1 106 ? 14.281 11.562 4.527 1 98.25 106 GLU A O 1
ATOM 814 N N . PHE A 1 107 ? 12.438 10.484 4.004 1 98.5 107 PHE A N 1
ATOM 815 C CA . PHE A 1 107 ? 11.844 10.594 5.328 1 98.5 107 PHE A CA 1
ATOM 816 C C . PHE A 1 107 ? 11.227 9.273 5.762 1 98.5 107 PHE A C 1
ATOM 818 O O . PHE A 1 107 ? 10.984 8.391 4.93 1 98.5 107 PHE A O 1
ATOM 825 N N . LYS A 1 108 ? 11.062 9.125 7 1 98.62 108 LYS A N 1
ATOM 826 C CA . LYS A 1 108 ? 10.32 8.031 7.617 1 98.62 108 LYS A CA 1
ATOM 827 C C . LYS A 1 108 ? 9.312 8.547 8.64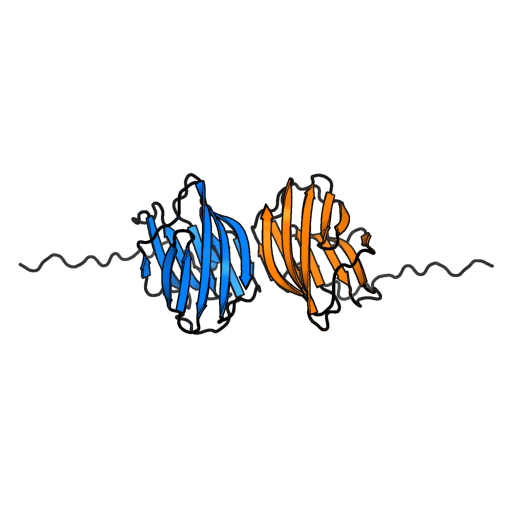1 1 98.62 108 LYS A C 1
ATOM 829 O O . LYS A 1 108 ? 9.648 9.375 9.484 1 98.62 108 LYS A O 1
ATOM 834 N N . ILE A 1 109 ? 8.055 8.164 8.562 1 98.81 109 ILE A N 1
ATOM 835 C CA . ILE A 1 109 ? 6.984 8.523 9.477 1 98.81 109 ILE A CA 1
ATOM 836 C C . ILE A 1 109 ? 6.449 7.266 10.164 1 98.81 109 ILE A C 1
ATOM 838 O O . ILE A 1 109 ? 6.18 6.262 9.5 1 98.81 109 ILE A O 1
ATOM 842 N N . SER A 1 110 ? 6.363 7.316 11.438 1 98.88 110 SER A N 1
ATOM 843 C CA . SER A 1 110 ? 5.727 6.25 12.203 1 98.88 110 SER A CA 1
ATOM 844 C C . SER A 1 110 ? 4.465 6.75 12.906 1 98.88 110 SER A C 1
ATOM 846 O O . SER A 1 110 ? 4.504 7.734 13.641 1 98.88 110 SER A O 1
ATOM 848 N N . ILE A 1 111 ? 3.34 6.125 12.641 1 98.88 111 ILE A N 1
ATOM 849 C CA . ILE A 1 111 ? 2.068 6.504 13.25 1 98.88 111 ILE A CA 1
ATOM 850 C C . ILE A 1 111 ? 1.524 5.344 14.078 1 98.88 111 ILE A C 1
ATOM 852 O O . ILE A 1 111 ? 1.088 4.332 13.523 1 98.88 111 ILE A O 1
ATOM 856 N N . THR A 1 112 ? 1.553 5.508 15.367 1 98.94 112 THR A N 1
ATOM 857 C CA . THR A 1 112 ? 1.008 4.504 16.281 1 98.94 112 THR A CA 1
ATOM 858 C C . THR A 1 112 ? -0.451 4.809 16.609 1 98.94 112 THR A C 1
ATOM 860 O O . THR A 1 112 ? -0.773 5.902 17.062 1 98.94 112 THR A O 1
ATOM 863 N N . PHE A 1 113 ? -1.322 3.826 16.359 1 98.94 113 PHE A N 1
ATOM 864 C CA . PHE A 1 113 ? -2.766 3.951 16.531 1 98.94 113 PHE A CA 1
ATOM 865 C C . PHE A 1 113 ? -3.176 3.561 17.953 1 98.94 113 PHE A C 1
ATOM 867 O O . PHE A 1 113 ? -3.285 2.373 18.266 1 98.94 113 PHE A O 1
ATOM 874 N N . ASN A 1 114 ? -3.404 4.543 18.781 1 98.81 114 ASN A N 1
ATOM 875 C CA . ASN A 1 114 ? -3.961 4.344 20.109 1 98.81 114 ASN A CA 1
ATOM 876 C C . ASN A 1 114 ? -5.469 4.578 20.125 1 98.81 114 ASN A C 1
ATOM 878 O O . ASN A 1 114 ? -6.012 5.23 19.234 1 98.81 114 ASN A O 1
ATOM 882 N N . PRO A 1 115 ? -6.133 4.008 21.141 1 98.31 115 PRO A N 1
ATOM 883 C CA . PRO A 1 115 ? -7.578 4.227 21.188 1 98.31 115 PRO A CA 1
ATOM 884 C C . PRO A 1 115 ? -7.953 5.707 21.156 1 98.31 115 PRO A C 1
ATOM 886 O O . PRO A 1 115 ? -8.914 6.086 20.469 1 98.31 115 PRO A O 1
ATOM 889 N N . SER A 1 116 ? -7.148 6.562 21.781 1 98.44 116 SER A N 1
ATOM 890 C CA . SER A 1 116 ? -7.555 7.957 21.953 1 98.44 116 SER A CA 1
ATOM 891 C C . SER A 1 116 ? -6.836 8.859 20.953 1 98.44 116 SER A C 1
ATOM 893 O O . SER A 1 116 ? -7.246 10.008 20.734 1 98.44 116 SER A O 1
ATOM 895 N N . ASP A 1 117 ? -5.711 8.352 20.453 1 98.88 117 ASP A N 1
ATOM 896 C CA . ASP A 1 117 ? -4.922 9.266 19.625 1 98.88 117 ASP A CA 1
ATOM 897 C C . ASP A 1 117 ? -4.023 8.5 18.656 1 98.88 117 ASP A C 1
ATOM 899 O O . ASP A 1 117 ? -3.938 7.27 18.719 1 98.88 117 ASP A O 1
ATOM 903 N N . PHE A 1 118 ? -3.5 9.188 17.672 1 98.88 118 PHE A N 1
ATOM 904 C CA . PHE A 1 118 ? -2.393 8.766 16.828 1 98.88 118 PHE A CA 1
ATOM 905 C C . PHE A 1 118 ? -1.089 9.422 17.266 1 98.88 118 PHE A C 1
ATOM 907 O O . PHE A 1 118 ? -0.952 10.641 17.219 1 98.88 118 PHE A O 1
ATOM 914 N N . LEU A 1 119 ? -0.181 8.609 17.734 1 98.94 119 LEU A N 1
ATOM 915 C CA . LEU A 1 119 ? 1.157 9.109 18.031 1 98.94 119 LEU A CA 1
ATOM 916 C C . LEU A 1 119 ? 2.031 9.086 16.781 1 98.94 119 LEU A C 1
ATOM 918 O O . LEU A 1 119 ? 2.348 8.016 16.25 1 98.94 119 LEU A O 1
ATOM 922 N N . VAL A 1 120 ? 2.396 10.273 16.25 1 98.88 120 VAL A N 1
ATOM 923 C CA . VAL A 1 120 ? 3.244 10.422 15.07 1 98.88 120 VAL A CA 1
ATOM 924 C C . VAL A 1 120 ? 4.684 10.68 15.5 1 98.88 120 VAL A C 1
ATOM 926 O O . VAL A 1 120 ? 4.953 11.617 16.266 1 98.88 120 VAL A O 1
ATOM 929 N N . SER A 1 121 ? 5.605 9.852 15.047 1 98.69 121 SER A N 1
ATOM 930 C CA . SER A 1 121 ? 7.016 9.977 15.398 1 98.69 121 SER A CA 1
ATOM 931 C C . SER A 1 121 ? 7.895 10 14.148 1 98.69 121 SER A C 1
ATOM 933 O O . SER A 1 121 ? 7.547 9.414 13.125 1 98.69 121 SER A O 1
ATOM 935 N N . PHE A 1 122 ? 9.008 10.609 14.297 1 98.12 122 PHE A N 1
ATOM 936 C CA . PHE A 1 122 ? 9.906 10.812 13.164 1 98.12 122 PHE A CA 1
ATOM 937 C C . PHE A 1 122 ? 11.305 10.297 13.492 1 98.12 122 PHE A C 1
ATOM 939 O O . PHE A 1 122 ? 11.578 9.906 14.625 1 98.12 122 PHE A O 1
ATOM 946 N N . THR A 1 123 ? 12.125 10.305 12.484 1 93.94 123 THR A N 1
ATOM 947 C CA . THR A 1 123 ? 13.461 9.734 12.602 1 93.94 123 THR A CA 1
ATOM 948 C C . THR A 1 123 ? 14.344 10.602 13.5 1 93.94 123 THR A C 1
ATOM 950 O O . THR A 1 123 ? 15.281 10.102 14.125 1 93.94 123 THR A O 1
ATOM 953 N N . ASP A 1 124 ? 14.078 11.875 13.57 1 95.19 124 ASP A N 1
ATOM 954 C CA . ASP A 1 124 ? 14.93 12.773 14.344 1 95.19 124 ASP A CA 1
ATOM 955 C C . ASP A 1 124 ? 14.57 12.734 15.828 1 95.19 124 ASP A C 1
ATOM 957 O O . ASP A 1 124 ? 15.164 13.453 16.641 1 95.19 124 ASP A O 1
ATOM 961 N N . GLY A 1 125 ? 13.594 11.945 16.156 1 95.94 125 GLY A N 1
ATOM 962 C CA . GLY A 1 125 ? 13.203 11.781 17.562 1 95.94 125 GLY A CA 1
ATOM 963 C C . GLY A 1 125 ? 12.008 12.633 17.953 1 95.94 125 GLY A C 1
ATOM 964 O O . GLY A 1 125 ? 11.398 12.398 19 1 95.94 125 GLY A O 1
ATOM 965 N N . SER A 1 126 ? 11.633 13.586 17.172 1 97.81 126 SER A N 1
ATOM 966 C CA . SER A 1 126 ? 10.461 14.406 17.484 1 97.81 126 SER A CA 1
ATOM 967 C C . SER A 1 126 ? 9.172 13.625 17.281 1 97.81 126 SER A C 1
ATOM 969 O O . SER A 1 126 ? 9.156 12.602 16.594 1 97.81 126 SER A O 1
ATOM 971 N N . SER A 1 127 ? 8.117 14.07 18.016 1 98.56 127 SER A N 1
ATOM 972 C CA . SER A 1 127 ? 6.82 13.406 17.922 1 98.56 127 SER A CA 1
ATOM 973 C C . SER A 1 127 ? 5.688 14.336 18.344 1 98.56 127 SER A C 1
ATOM 975 O O . SER A 1 127 ? 5.934 15.398 18.922 1 98.56 127 SER A O 1
ATOM 977 N N . PHE A 1 128 ? 4.48 13.984 17.969 1 98.62 128 PHE A N 1
ATOM 978 C CA . PHE A 1 128 ? 3.27 14.641 18.453 1 98.62 128 PHE A CA 1
ATOM 979 C C . PHE A 1 128 ? 2.086 13.68 18.422 1 98.62 128 PHE A C 1
ATOM 981 O O . PHE A 1 128 ? 2.143 12.641 17.766 1 98.62 128 PHE A O 1
ATOM 988 N N . SER A 1 129 ? 1.067 13.984 19.156 1 98.75 129 SER A N 1
ATOM 989 C CA . SER A 1 129 ? -0.164 13.195 19.156 1 98.75 129 SER A CA 1
ATOM 990 C C . SER A 1 129 ? -1.299 13.953 18.469 1 98.75 129 SER A C 1
ATOM 992 O O . SER A 1 129 ? -1.409 15.172 18.594 1 98.75 129 SER A O 1
ATOM 994 N N . PHE A 1 130 ? -2.086 13.305 17.719 1 98.81 130 PHE A N 1
ATOM 995 C CA . PHE A 1 130 ? -3.312 13.82 17.125 1 98.81 130 PHE A CA 1
ATOM 996 C C . PHE A 1 130 ? -4.516 12.992 17.562 1 98.81 130 PHE A C 1
ATOM 998 O O . PHE A 1 130 ? -4.484 11.766 17.5 1 98.81 130 PHE A O 1
ATOM 1005 N N . PRO A 1 131 ? -5.527 13.648 17.953 1 98.75 131 PRO A N 1
ATOM 1006 C CA . PRO A 1 131 ? -6.633 12.883 18.531 1 98.75 131 PRO A CA 1
ATOM 1007 C C . PRO A 1 131 ? -7.34 11.992 17.516 1 98.75 131 PRO A C 1
ATOM 1009 O O . PRO A 1 131 ? -7.508 12.391 16.359 1 98.75 131 PRO A O 1
ATOM 1012 N N . ASN A 1 132 ? -7.727 10.766 17.969 1 98.5 132 ASN A N 1
ATOM 1013 C CA . ASN A 1 132 ? -8.641 9.922 17.203 1 98.5 132 ASN A CA 1
ATOM 1014 C C . ASN A 1 132 ? -10.078 10.406 17.312 1 98.5 132 ASN A C 1
ATOM 1016 O O . ASN A 1 132 ? -10.898 9.797 18 1 98.5 132 ASN A O 1
ATOM 1020 N N . ARG A 1 133 ? -10.406 11.344 16.547 1 97.69 133 ARG A N 1
ATOM 1021 C CA . ARG A 1 133 ? -11.672 12.062 16.688 1 97.69 133 ARG A CA 1
ATOM 1022 C C . ARG A 1 133 ? -12.852 11.18 16.281 1 97.69 133 ARG A C 1
ATOM 1024 O O . ARG A 1 133 ? -13.961 11.336 16.797 1 97.69 133 ARG A O 1
ATOM 1031 N N . MET A 1 134 ? -12.625 10.242 15.453 1 95.88 134 MET A N 1
ATOM 1032 C CA . MET A 1 134 ? -13.695 9.398 14.938 1 95.88 134 MET A CA 1
ATOM 1033 C C . MET A 1 134 ? -13.922 8.195 15.836 1 95.88 134 MET A C 1
ATOM 1035 O O . MET A 1 134 ? -14.914 7.477 15.68 1 95.88 134 MET A O 1
ATOM 1039 N N . GLU A 1 135 ? -13.047 7.902 16.656 1 95.81 135 GLU A N 1
ATOM 1040 C CA . GLU A 1 135 ? -13.156 6.906 17.719 1 95.81 135 GLU A CA 1
ATOM 1041 C C . GLU A 1 135 ? -13.406 5.516 17.141 1 95.81 135 GLU A C 1
ATOM 1043 O O . GLU A 1 135 ? -14.156 4.727 17.719 1 95.81 135 GLU A O 1
ATOM 1048 N N . LYS A 1 136 ? -12.977 5.25 15.977 1 97.12 136 LYS A N 1
ATOM 1049 C CA . LYS A 1 136 ? -12.977 3.889 15.445 1 97.12 136 LYS A CA 1
ATOM 1050 C C . LYS A 1 136 ? -11.727 3.133 15.883 1 97.12 136 LYS A C 1
ATOM 1052 O O . LYS A 1 136 ? -10.781 3.73 16.391 1 97.12 136 LYS A O 1
ATOM 1057 N N . ASP A 1 137 ? -11.844 1.839 15.727 1 98.38 137 ASP A N 1
ATOM 1058 C CA . ASP A 1 137 ? -10.711 1.026 16.172 1 98.38 137 ASP A CA 1
ATOM 1059 C C . ASP A 1 137 ? -9.969 0.432 14.969 1 98.38 137 ASP A C 1
ATOM 1061 O O . ASP A 1 137 ? -9.039 -0.357 15.141 1 98.38 137 ASP A O 1
ATOM 1065 N N . LYS A 1 138 ? -10.43 0.729 13.812 1 98 138 LYS A N 1
ATOM 1066 C CA . LYS A 1 138 ? -9.836 0.217 12.578 1 98 138 LYS A CA 1
ATOM 1067 C C . LYS A 1 138 ? -10.062 1.182 11.422 1 98 138 LYS A C 1
ATOM 1069 O O . LYS A 1 138 ? -11.148 1.752 11.281 1 98 138 LYS A O 1
ATOM 1074 N N . TYR A 1 139 ? -9.008 1.4 10.609 1 97.44 139 TYR A N 1
ATOM 1075 C CA . TYR A 1 139 ? -9.109 2.154 9.359 1 97.44 139 TYR A CA 1
ATOM 1076 C C . TYR A 1 139 ? -8.547 1.353 8.195 1 97.44 139 TYR A C 1
ATOM 1078 O O . TYR A 1 139 ? -7.727 0.452 8.391 1 97.44 139 TYR A O 1
ATOM 1086 N N . SER A 1 140 ? -8.984 1.692 6.934 1 95 140 SER A N 1
ATOM 1087 C CA . SER A 1 140 ? -8.68 0.776 5.844 1 95 140 SER A CA 1
ATOM 1088 C C . SER A 1 140 ? -8.125 1.523 4.633 1 95 140 SER A C 1
ATOM 1090 O O . SER A 1 140 ? -7.852 0.918 3.596 1 95 140 SER A O 1
ATOM 1092 N N . VAL A 1 141 ? -8.023 2.807 4.734 1 96.06 141 VAL A N 1
ATOM 1093 C CA . VAL A 1 141 ? -7.551 3.59 3.598 1 96.06 141 VAL A CA 1
ATOM 1094 C C . VAL A 1 141 ? -6.359 4.445 4.02 1 96.06 141 VAL A C 1
ATOM 1096 O O . VAL A 1 141 ? -6.418 5.156 5.023 1 96.06 141 VAL A O 1
ATOM 1099 N N . ILE A 1 142 ? -5.316 4.332 3.316 1 97.19 142 ILE A N 1
ATOM 1100 C CA . ILE A 1 142 ? -4.129 5.172 3.443 1 97.19 142 ILE A CA 1
ATOM 1101 C C . ILE A 1 142 ? -3.836 5.859 2.111 1 97.19 142 ILE A C 1
ATOM 1103 O O . ILE A 1 142 ? -3.797 5.203 1.065 1 97.19 142 ILE A O 1
ATOM 1107 N N . ASN A 1 143 ? -3.67 7.105 2.156 1 96.69 143 ASN A N 1
ATOM 1108 C CA . ASN A 1 143 ? -3.426 7.898 0.956 1 96.69 143 ASN A CA 1
ATOM 1109 C C . ASN A 1 143 ? -2.277 8.883 1.158 1 96.69 143 ASN A C 1
ATOM 1111 O O . ASN A 1 143 ? -2.176 9.516 2.211 1 96.69 143 ASN A O 1
ATOM 1115 N N . VAL A 1 144 ? -1.396 8.961 0.242 1 97.31 144 VAL A N 1
ATOM 1116 C CA . VAL A 1 144 ? -0.375 10.008 0.229 1 97.31 144 VAL A CA 1
ATOM 1117 C C . VAL A 1 144 ? -0.472 10.805 -1.068 1 97.31 144 VAL A C 1
ATOM 1119 O O . VAL A 1 144 ? -0.403 10.242 -2.162 1 97.31 144 VAL A O 1
ATOM 1122 N N . ASP A 1 145 ? -0.606 12.062 -0.904 1 95.19 145 ASP A N 1
ATOM 1123 C CA . ASP A 1 145 ? -0.708 12.93 -2.074 1 95.19 145 ASP A CA 1
ATOM 1124 C C . ASP A 1 145 ? 0.249 14.117 -1.963 1 95.19 145 ASP A C 1
ATOM 1126 O O . ASP A 1 145 ? 0.834 14.352 -0.904 1 95.19 145 ASP A O 1
ATOM 1130 N N . GLY A 1 146 ? 0.486 14.75 -3.125 1 96.69 146 GLY A N 1
ATOM 1131 C CA . GLY A 1 146 ? 1.382 15.891 -3.156 1 96.69 146 GLY A CA 1
ATOM 1132 C C . GLY A 1 146 ? 2.805 15.523 -3.533 1 96.69 146 GLY A C 1
ATOM 1133 O O . GLY A 1 146 ? 3.025 14.625 -4.348 1 96.69 146 GLY A O 1
ATOM 1134 N N . ASP A 1 147 ? 3.762 16.281 -2.938 1 97.94 147 ASP A N 1
ATOM 1135 C CA . ASP A 1 147 ? 5.125 16.312 -3.457 1 97.94 147 ASP A CA 1
ATOM 1136 C C . ASP A 1 147 ? 6.012 15.305 -2.719 1 97.94 147 ASP A C 1
ATOM 1138 O O . ASP A 1 147 ? 7.109 15.648 -2.277 1 97.94 147 ASP A O 1
ATOM 1142 N N . ALA A 1 148 ? 5.508 14.094 -2.645 1 97.62 148 ALA A N 1
ATOM 1143 C CA . ALA A 1 148 ? 6.293 13.016 -2.051 1 97.62 148 ALA A CA 1
ATOM 1144 C C . ALA A 1 148 ? 6.07 11.703 -2.789 1 97.62 148 ALA A C 1
ATOM 1146 O O . ALA A 1 148 ? 4.992 11.469 -3.336 1 97.62 148 ALA A O 1
ATOM 1147 N N . ARG A 1 149 ? 7.055 10.945 -2.814 1 96.19 149 ARG A N 1
ATOM 1148 C CA . ARG A 1 149 ? 7.004 9.594 -3.359 1 96.19 149 ARG A CA 1
ATOM 1149 C C . ARG A 1 149 ? 7.199 8.555 -2.262 1 96.19 149 ARG A C 1
ATOM 1151 O O . ARG A 1 149 ? 8.203 8.578 -1.549 1 96.19 149 ARG A O 1
ATOM 1158 N N . ILE A 1 150 ? 6.25 7.621 -2.189 1 97.44 150 ILE A N 1
ATOM 1159 C CA . ILE A 1 150 ? 6.328 6.59 -1.16 1 97.44 150 ILE A CA 1
ATOM 1160 C C . ILE A 1 150 ? 6.996 5.34 -1.729 1 97.44 150 ILE A C 1
ATOM 1162 O O . ILE A 1 150 ? 6.688 4.918 -2.846 1 97.44 150 ILE A O 1
ATOM 1166 N N . THR A 1 151 ? 7.941 4.777 -0.96 1 97.5 151 THR A N 1
ATOM 1167 C CA . THR A 1 151 ? 8.641 3.578 -1.41 1 97.5 151 THR A CA 1
ATOM 1168 C C . THR A 1 151 ? 8.344 2.4 -0.483 1 97.5 151 THR A C 1
ATOM 1170 O O . THR A 1 151 ? 8.602 1.247 -0.837 1 97.5 151 THR A O 1
ATOM 1173 N N . GLY A 1 152 ? 7.852 2.676 0.709 1 98.19 152 GLY A N 1
ATOM 1174 C CA . GLY A 1 152 ? 7.59 1.599 1.65 1 98.19 152 GLY A CA 1
ATOM 1175 C C . GLY A 1 152 ? 6.41 1.877 2.562 1 98.19 152 GLY A C 1
ATOM 1176 O O . GLY A 1 152 ? 6.215 3.012 3.004 1 98.19 152 GLY A O 1
ATOM 1177 N N . ILE A 1 153 ? 5.637 0.91 2.863 1 98.56 153 ILE A N 1
ATOM 1178 C CA . ILE A 1 153 ? 4.527 0.921 3.811 1 98.56 153 ILE A CA 1
ATOM 1179 C C . ILE A 1 153 ? 4.555 -0.353 4.652 1 98.56 153 ILE A C 1
ATOM 1181 O O . ILE A 1 153 ? 4.695 -1.455 4.113 1 98.56 153 ILE A O 1
ATOM 1185 N N . GLU A 1 154 ? 4.422 -0.164 5.914 1 98.56 154 GLU A N 1
ATOM 1186 C CA . GLU A 1 154 ? 4.402 -1.318 6.809 1 98.56 154 GLU A CA 1
ATOM 1187 C C . GLU A 1 154 ? 3.459 -1.091 7.984 1 98.56 154 GLU A C 1
ATOM 1189 O O . GLU A 1 154 ? 3.443 -0.006 8.57 1 98.56 154 GLU A O 1
ATOM 1194 N N . ILE A 1 155 ? 2.67 -2.08 8.273 1 98.44 155 ILE A N 1
ATOM 1195 C CA . ILE A 1 155 ? 1.846 -2.051 9.477 1 98.44 155 ILE A CA 1
ATOM 1196 C C . ILE A 1 155 ? 2.227 -3.213 10.391 1 98.44 155 ILE A C 1
ATOM 1198 O O . ILE A 1 155 ? 2.246 -4.367 9.961 1 98.44 155 ILE A O 1
ATOM 1202 N N . LYS A 1 156 ? 2.535 -2.918 11.633 1 95.94 156 LYS A N 1
ATOM 1203 C CA . LYS A 1 156 ? 2.865 -3.93 12.633 1 95.94 156 LYS A CA 1
ATOM 1204 C C . LYS A 1 156 ? 2.148 -3.652 13.953 1 95.94 156 LYS A C 1
ATOM 1206 O O . LYS A 1 156 ? 1.925 -2.496 14.312 1 95.94 156 LYS A O 1
ATOM 1211 N N . MET B 1 1 ? -5.246 -49.688 -30.719 1 30.14 1 MET B N 1
ATOM 1212 C CA . MET B 1 1 ? -6.227 -49.25 -29.719 1 30.14 1 MET B CA 1
ATOM 1213 C C . MET B 1 1 ? -5.98 -47.812 -29.297 1 30.14 1 MET B C 1
ATOM 1215 O O . MET B 1 1 ? -4.895 -47.469 -28.828 1 30.14 1 MET B O 1
ATOM 1219 N N . GLN B 1 2 ? -6.602 -46.75 -29.906 1 34.31 2 GLN B N 1
ATOM 1220 C CA . GLN B 1 2 ? -6.277 -45.344 -29.797 1 34.31 2 GLN B CA 1
ATOM 1221 C C . GLN B 1 2 ? -6.562 -44.812 -28.391 1 34.31 2 GLN B C 1
ATOM 1223 O O . GLN B 1 2 ? -7.629 -45.094 -27.828 1 34.31 2 GLN B O 1
ATOM 1228 N N . GLY B 1 3 ? -5.637 -44.594 -27.531 1 36.16 3 GLY B N 1
ATOM 1229 C CA . GLY B 1 3 ? -5.77 -44.156 -26.156 1 36.16 3 GLY B CA 1
ATOM 1230 C C . GLY B 1 3 ? -6.688 -42.938 -26 1 36.16 3 GLY B C 1
ATOM 1231 O O . GLY B 1 3 ? -6.988 -42.25 -26.969 1 36.16 3 GLY B O 1
ATOM 1232 N N . PRO B 1 4 ? -7.504 -42.875 -24.875 1 39.97 4 PRO B N 1
ATOM 1233 C CA . PRO B 1 4 ? -8.539 -41.844 -24.672 1 39.97 4 PRO B CA 1
ATOM 1234 C C . PRO B 1 4 ? -8.016 -40.438 -24.875 1 39.97 4 PRO B C 1
ATOM 1236 O O . PRO B 1 4 ? -6.82 -40.188 -24.719 1 39.97 4 PRO B O 1
ATOM 1239 N N . PRO B 1 5 ? -8.711 -39.594 -25.625 1 37.31 5 PRO B N 1
ATOM 1240 C CA . PRO B 1 5 ? -8.32 -38.188 -25.891 1 37.31 5 PRO B CA 1
ATOM 1241 C C . PRO B 1 5 ? -7.984 -37.406 -24.625 1 37.31 5 PRO B C 1
ATOM 1243 O O . PRO B 1 5 ? -8.5 -37.75 -23.547 1 37.31 5 PRO B O 1
ATOM 1246 N N . LEU B 1 6 ? -6.859 -36.844 -24.469 1 34.66 6 LEU B N 1
ATOM 1247 C CA . LEU B 1 6 ? -6.379 -35.938 -23.438 1 34.66 6 LEU B CA 1
ATOM 1248 C C . LEU B 1 6 ? -7.434 -34.875 -23.094 1 34.66 6 LEU B C 1
ATOM 1250 O O . LEU B 1 6 ? -7.91 -34.156 -23.984 1 34.66 6 LEU B O 1
ATOM 1254 N N . GLN B 1 7 ? -8.383 -35.125 -22.234 1 29.83 7 GLN B N 1
ATOM 1255 C CA . GLN B 1 7 ? -9.375 -34.188 -21.734 1 29.83 7 GLN B CA 1
ATOM 1256 C C . GLN B 1 7 ? -8.758 -32.812 -21.438 1 29.83 7 GLN B C 1
ATOM 1258 O O . GLN B 1 7 ? -7.871 -32.719 -20.594 1 29.83 7 GLN B O 1
ATOM 1263 N N . LEU B 1 8 ? -8.68 -31.938 -22.344 1 32.22 8 LEU B N 1
ATOM 1264 C CA . LEU B 1 8 ? -8.414 -30.516 -22.125 1 32.22 8 LEU B CA 1
ATOM 1265 C C . LEU B 1 8 ? -9.25 -29.984 -20.969 1 32.22 8 LEU B C 1
ATOM 1267 O O . LEU B 1 8 ? -10.477 -30.016 -21.016 1 32.22 8 LEU B O 1
ATOM 1271 N N . PHE B 1 9 ? -8.906 -30.172 -19.75 1 32.47 9 PHE B N 1
ATOM 1272 C CA . PHE B 1 9 ? -9.531 -29.516 -18.609 1 32.47 9 PHE B CA 1
ATOM 1273 C C . PHE B 1 9 ? -9.961 -28.094 -18.969 1 32.47 9 PHE B C 1
ATOM 1275 O O . PHE B 1 9 ? -9.117 -27.219 -19.188 1 32.47 9 PHE B O 1
ATOM 1282 N N . SER B 1 10 ? -11.031 -27.859 -19.781 1 33.09 10 SER B N 1
ATOM 1283 C CA . SER B 1 10 ? -11.766 -26.609 -19.891 1 33.09 10 SER B CA 1
ATOM 1284 C C . SER B 1 10 ? -12.07 -26.016 -18.516 1 33.09 10 SER B C 1
ATOM 1286 O O . SER B 1 10 ? -12.641 -26.688 -17.656 1 33.09 10 SER B O 1
ATOM 1288 N N . PHE B 1 11 ? -11.273 -25.203 -17.953 1 36.34 11 PHE B N 1
ATOM 1289 C CA . PHE B 1 11 ? -11.75 -24.359 -16.859 1 36.34 11 PHE B CA 1
ATOM 1290 C C . PHE B 1 11 ? -13.203 -23.969 -17.078 1 36.34 11 PHE B C 1
ATOM 1292 O O . PHE B 1 11 ? -13.594 -23.594 -18.188 1 36.34 11 PHE B O 1
ATOM 1299 N N . PRO B 1 12 ? -14.195 -24.625 -16.5 1 35.94 12 PRO B N 1
ATOM 1300 C CA . PRO B 1 12 ? -15.57 -24.188 -16.766 1 35.94 12 PRO B CA 1
ATOM 1301 C C . PRO B 1 12 ? -15.672 -22.688 -17.062 1 35.94 12 PRO B C 1
ATOM 1303 O O . PRO B 1 12 ? -14.852 -21.906 -16.578 1 35.94 12 PRO B O 1
ATOM 1306 N N . SER B 1 13 ? -16.234 -22.203 -18.172 1 33.88 13 SER B N 1
ATOM 1307 C CA . SER B 1 13 ? -16.578 -20.906 -18.75 1 33.88 13 SER B CA 1
ATOM 1308 C C . SER B 1 13 ? -17.141 -19.953 -17.688 1 33.88 13 SER B C 1
ATOM 1310 O O . SER B 1 13 ? -17.5 -18.828 -18 1 33.88 13 SER B O 1
ATOM 1312 N N . GLY B 1 14 ? -18.125 -20.391 -16.844 1 36.34 14 GLY B N 1
ATOM 1313 C CA . GLY B 1 14 ? -19.141 -19.578 -16.172 1 36.34 14 GLY B CA 1
ATOM 1314 C C . GLY B 1 14 ? -18.547 -18.391 -15.453 1 36.34 14 GLY B C 1
ATOM 1315 O O . GLY B 1 14 ? -18.734 -17.234 -15.875 1 36.34 14 GLY B O 1
ATOM 1316 N N . ALA B 1 15 ? -18.578 -18.312 -13.984 1 36.59 15 ALA B N 1
ATOM 1317 C CA . ALA B 1 15 ? -18.391 -17.062 -13.258 1 36.59 15 ALA B CA 1
ATOM 1318 C C . ALA B 1 15 ? -16.984 -16.516 -13.461 1 36.59 15 ALA B C 1
ATOM 1320 O O . ALA B 1 15 ? -16.047 -16.938 -12.773 1 36.59 15 ALA B O 1
ATOM 1321 N N . ARG B 1 16 ? -16.484 -16.438 -14.672 1 38.47 16 ARG B N 1
ATOM 1322 C CA . ARG B 1 16 ? -15.281 -15.664 -14.969 1 38.47 16 ARG B CA 1
ATOM 1323 C C . ARG B 1 16 ? -15.195 -14.422 -14.086 1 38.47 16 ARG B C 1
ATOM 1325 O O . ARG B 1 16 ? -15.883 -13.43 -14.336 1 38.47 16 ARG B O 1
ATOM 1332 N N . LEU B 1 17 ? -15.07 -14.547 -12.859 1 42.81 17 LEU B N 1
ATOM 1333 C CA . LEU B 1 17 ? -14.844 -13.32 -12.102 1 42.81 17 LEU B CA 1
ATOM 1334 C C . LEU B 1 17 ? -13.938 -12.367 -12.867 1 42.81 17 LEU B C 1
ATOM 1336 O O . LEU B 1 17 ? -12.859 -12.758 -13.312 1 42.81 17 LEU B O 1
ATOM 1340 N N . ASP B 1 18 ? -14.578 -11.539 -13.766 1 44.28 18 ASP B N 1
ATOM 1341 C CA . ASP B 1 18 ? -13.891 -10.414 -14.391 1 44.28 18 ASP B CA 1
ATOM 1342 C C . ASP B 1 18 ? -12.68 -9.984 -13.562 1 44.28 18 ASP B C 1
ATOM 1344 O O . ASP B 1 18 ? -12.812 -9.602 -12.398 1 44.28 18 ASP B O 1
ATOM 1348 N N . PRO B 1 19 ? -11.586 -10.594 -13.977 1 46.97 19 PRO B N 1
ATOM 1349 C CA . PRO B 1 19 ? -10.391 -10.133 -13.258 1 46.97 19 PRO B CA 1
ATOM 1350 C C . PRO B 1 19 ? -10.523 -8.703 -12.75 1 46.97 19 PRO B C 1
ATOM 1352 O O . PRO B 1 19 ? -9.977 -8.359 -11.695 1 46.97 19 PRO B O 1
ATOM 1355 N N . SER B 1 20 ? -11.141 -7.879 -13.695 1 47.19 20 SER B N 1
ATOM 1356 C CA . SER B 1 20 ? -11.281 -6.492 -13.266 1 47.19 20 SER B CA 1
ATOM 1357 C C . SER B 1 20 ? -12.125 -6.387 -12 1 47.19 20 SER B C 1
ATOM 1359 O O . SER B 1 20 ? -11.922 -5.48 -11.188 1 47.19 20 SER B O 1
ATOM 1361 N N . ALA B 1 21 ? -13.086 -7.238 -12.039 1 46.75 21 ALA B N 1
ATOM 1362 C CA . ALA B 1 21 ? -14 -7.195 -10.891 1 46.75 21 ALA B CA 1
ATOM 1363 C C . ALA B 1 21 ? -13.289 -7.609 -9.609 1 46.75 21 ALA B C 1
ATOM 1365 O O . ALA B 1 21 ? -13.625 -7.137 -8.523 1 46.75 21 ALA B O 1
ATOM 1366 N N . ASN B 1 22 ? -12.336 -8.523 -9.773 1 48.34 22 ASN B N 1
ATOM 1367 C CA . ASN B 1 22 ? -11.602 -9.141 -8.672 1 48.34 22 ASN B CA 1
ATOM 1368 C C . ASN B 1 22 ? -10.625 -8.156 -8.031 1 48.34 22 ASN B C 1
ATOM 1370 O O . ASN B 1 22 ? -10.297 -8.281 -6.852 1 48.34 22 ASN B O 1
ATOM 1374 N N . MET B 1 23 ? -10.188 -7.203 -8.961 1 51.53 23 MET B N 1
ATOM 1375 C CA . MET B 1 23 ? -9.242 -6.281 -8.344 1 51.53 23 MET B CA 1
ATOM 1376 C C . MET B 1 23 ? -9.914 -5.473 -7.238 1 51.53 23 MET B C 1
ATOM 1378 O O . MET B 1 23 ? -9.258 -4.66 -6.578 1 51.53 23 MET B O 1
ATOM 1382 N N . MET B 1 24 ? -11.117 -5.762 -7.078 1 59.09 24 MET B N 1
ATOM 1383 C CA . MET B 1 24 ? -11.797 -4.934 -6.086 1 59.09 24 MET B CA 1
ATOM 1384 C C . MET B 1 24 ? -11.852 -5.637 -4.734 1 59.09 24 MET B C 1
ATOM 1386 O O . MET B 1 24 ? -12.352 -5.078 -3.758 1 59.09 24 MET B O 1
ATOM 1390 N N . GLN B 1 25 ? -11.281 -6.906 -4.863 1 74.88 25 GLN B N 1
ATOM 1391 C CA . GLN B 1 25 ? -11.297 -7.555 -3.555 1 74.88 25 GLN B CA 1
ATOM 1392 C C . GLN B 1 25 ? -9.898 -7.574 -2.936 1 74.88 25 GLN B C 1
ATOM 1394 O O . GLN B 1 25 ? -8.898 -7.547 -3.652 1 74.88 25 GLN B O 1
ATOM 1399 N N . GLY B 1 26 ? -9.789 -7.457 -1.712 1 90.62 26 GLY B N 1
ATOM 1400 C CA . GLY B 1 26 ? -8.516 -7.535 -1.01 1 90.62 26 GLY B CA 1
ATOM 1401 C C . GLY B 1 26 ? -7.797 -6.203 -0.926 1 90.62 26 GLY B C 1
ATOM 1402 O O . GLY B 1 26 ? -8.406 -5.148 -1.129 1 90.62 26 GLY B O 1
ATOM 1403 N N . MET B 1 27 ? -6.562 -6.273 -0.586 1 95.81 27 MET B N 1
ATOM 1404 C CA . MET B 1 27 ? -5.719 -5.086 -0.47 1 95.81 27 MET B CA 1
ATOM 1405 C C . MET B 1 27 ? -5.297 -4.582 -1.847 1 95.81 27 MET B C 1
ATOM 1407 O O . MET B 1 27 ? -4.938 -5.375 -2.719 1 95.81 27 MET B O 1
ATOM 1411 N N . ILE B 1 28 ? -5.367 -3.293 -2.07 1 95.94 28 ILE B N 1
ATOM 1412 C CA . ILE B 1 28 ? -4.953 -2.73 -3.352 1 95.94 28 ILE B CA 1
ATOM 1413 C C . ILE B 1 28 ? -4.125 -1.467 -3.117 1 95.94 28 ILE B C 1
ATOM 1415 O O . ILE B 1 28 ? -4.445 -0.662 -2.238 1 95.94 28 ILE B O 1
ATOM 1419 N N . VAL B 1 29 ? -3.086 -1.368 -3.805 1 96.44 29 VAL B N 1
ATOM 1420 C CA . VAL B 1 29 ? -2.271 -0.16 -3.889 1 96.44 29 VAL B CA 1
ATOM 1421 C C . VAL B 1 29 ? -2.373 0.435 -5.293 1 96.44 29 VAL B C 1
ATOM 1423 O O . VAL B 1 29 ? -2.172 -0.265 -6.285 1 96.44 29 VAL B O 1
ATOM 1426 N N . LYS B 1 30 ? -2.734 1.665 -5.344 1 94.75 30 LYS B N 1
ATOM 1427 C CA . LYS B 1 30 ? -2.752 2.371 -6.621 1 94.75 30 LYS B CA 1
ATOM 1428 C C . LYS B 1 30 ? -1.793 3.559 -6.605 1 94.75 30 LYS B C 1
ATOM 1430 O O . LYS B 1 30 ? -1.613 4.203 -5.57 1 94.75 30 LYS B O 1
ATOM 1435 N N . ASN B 1 31 ? -1.17 3.766 -7.762 1 92.56 31 ASN B N 1
ATOM 1436 C CA . ASN B 1 31 ? -0.303 4.91 -8.016 1 92.56 31 ASN B CA 1
ATOM 1437 C C . ASN B 1 31 ? 0.956 4.863 -7.156 1 92.56 31 ASN B C 1
ATOM 1439 O O . ASN B 1 31 ? 1.437 5.898 -6.691 1 92.56 31 ASN B O 1
ATOM 1443 N N . MET B 1 32 ? 1.318 3.686 -6.777 1 92.81 32 MET B N 1
ATOM 1444 C CA . MET B 1 32 ? 2.689 3.424 -6.352 1 92.81 32 MET B CA 1
ATOM 1445 C C . MET B 1 32 ? 3.533 2.91 -7.516 1 92.81 32 MET B C 1
ATOM 1447 O O . MET B 1 32 ? 3.402 1.754 -7.918 1 92.81 32 MET B O 1
ATOM 1451 N N . SER B 1 33 ? 4.383 3.686 -8.023 1 93.56 33 SER B N 1
ATOM 1452 C CA . SER B 1 33 ? 5.074 3.4 -9.273 1 93.56 33 SER B CA 1
ATOM 1453 C C . SER B 1 33 ? 6.039 2.23 -9.117 1 93.56 33 SER B C 1
ATOM 1455 O O . SER B 1 33 ? 6.891 2.234 -8.227 1 93.56 33 SER B O 1
ATOM 1457 N N . PHE B 1 34 ? 5.887 1.243 -9.914 1 98.19 34 PHE B N 1
ATOM 1458 C CA . PHE B 1 34 ? 6.77 0.089 -10.039 1 98.19 34 PHE B CA 1
ATOM 1459 C C . PHE B 1 34 ? 7.398 0.044 -11.43 1 98.19 34 PHE B C 1
ATOM 1461 O O . PHE B 1 34 ? 6.727 -0.268 -12.414 1 98.19 34 PHE B O 1
ATOM 1468 N N . LYS B 1 35 ? 8.68 0.291 -11.492 1 98.44 35 LYS B N 1
ATOM 1469 C CA . LYS B 1 35 ? 9.344 0.5 -12.773 1 98.44 35 LYS B CA 1
ATOM 1470 C C . LYS B 1 35 ? 10.422 -0.555 -13.008 1 98.44 35 LYS B C 1
ATOM 1472 O O . LYS B 1 35 ? 10.953 -1.137 -12.062 1 98.44 35 LYS B O 1
ATOM 1477 N N . VAL B 1 36 ? 10.703 -0.726 -14.312 1 98.69 36 VAL B N 1
ATOM 1478 C CA . VAL B 1 36 ? 11.789 -1.624 -14.688 1 98.69 36 VAL B CA 1
ATOM 1479 C C . VAL B 1 36 ? 13.039 -1.297 -13.875 1 98.69 36 VAL B C 1
ATOM 1481 O O . VAL B 1 36 ? 13.375 -0.126 -13.688 1 98.69 36 VAL B O 1
ATOM 1484 N N . GLY B 1 37 ? 13.672 -2.277 -13.422 1 98.69 37 GLY B N 1
ATOM 1485 C CA . GLY B 1 37 ? 14.883 -2.111 -12.641 1 98.69 37 GLY B CA 1
ATOM 1486 C C . GLY B 1 37 ? 14.641 -2.115 -11.141 1 98.69 37 GLY B C 1
ATOM 1487 O O . GLY B 1 37 ? 15.578 -2.248 -10.352 1 98.69 37 GLY B O 1
ATOM 1488 N N . GLN B 1 38 ? 13.422 -2.008 -10.719 1 98.81 38 GLN B N 1
ATOM 1489 C CA . GLN B 1 38 ? 13.086 -1.969 -9.305 1 98.81 38 GLN B CA 1
ATOM 1490 C C . GLN B 1 38 ? 12.641 -3.342 -8.805 1 98.81 38 GLN B C 1
ATOM 1492 O O . GLN B 1 38 ? 12.359 -4.238 -9.602 1 98.81 38 GLN B O 1
ATOM 1497 N N . THR B 1 39 ? 12.734 -3.51 -7.504 1 98.88 39 THR B N 1
ATOM 1498 C CA . THR B 1 39 ? 12.25 -4.711 -6.836 1 98.88 39 THR B CA 1
ATOM 1499 C C . THR B 1 39 ? 11.109 -4.375 -5.875 1 98.88 39 THR B C 1
ATOM 1501 O O . THR B 1 39 ? 11.234 -3.469 -5.051 1 98.88 39 THR B O 1
ATOM 1504 N N . LEU B 1 40 ? 10 -5.047 -6.047 1 98.88 40 LEU B N 1
ATOM 1505 C CA . LEU B 1 40 ? 8.875 -5.012 -5.113 1 98.88 40 LEU B CA 1
ATOM 1506 C C . LEU B 1 40 ? 9.008 -6.117 -4.07 1 98.88 40 LEU B C 1
ATOM 1508 O O . LEU B 1 40 ? 9.188 -7.285 -4.418 1 98.88 40 LEU B O 1
ATOM 1512 N N . THR B 1 41 ? 8.922 -5.758 -2.836 1 98.88 41 THR B N 1
ATOM 1513 C CA . THR B 1 41 ? 8.914 -6.73 -1.749 1 98.88 41 THR B CA 1
ATOM 1514 C C . THR B 1 41 ? 7.586 -6.691 -0.999 1 98.88 41 THR B C 1
ATOM 1516 O O . THR B 1 41 ? 7.125 -5.617 -0.602 1 98.88 41 THR B O 1
ATOM 1519 N N . LEU B 1 42 ? 6.992 -7.809 -0.855 1 98.62 42 LEU B N 1
ATOM 1520 C CA . LEU B 1 42 ? 5.77 -7.988 -0.081 1 98.62 42 LEU B CA 1
ATOM 1521 C C . LEU B 1 42 ? 6.016 -8.883 1.126 1 98.62 42 LEU B C 1
ATOM 1523 O O . LEU B 1 42 ? 6.645 -9.938 1.003 1 98.62 42 LEU B O 1
ATOM 1527 N N . VAL B 1 43 ? 5.59 -8.43 2.256 1 98.56 43 VAL B N 1
ATOM 1528 C CA . VAL B 1 43 ? 5.598 -9.25 3.465 1 98.56 43 VAL B CA 1
ATOM 1529 C C . VAL B 1 43 ? 4.164 -9.469 3.949 1 98.56 43 VAL B C 1
ATOM 1531 O O . VAL B 1 43 ? 3.371 -8.523 4.004 1 98.56 43 VAL B O 1
ATOM 1534 N N . GLY B 1 44 ? 3.873 -10.695 4.234 1 98.06 44 GLY B N 1
ATOM 1535 C CA . GLY B 1 44 ? 2.529 -11 4.703 1 98.06 44 GLY B CA 1
ATOM 1536 C C . GLY B 1 44 ? 2.434 -12.328 5.418 1 98.06 44 GLY B C 1
ATOM 1537 O O . GLY B 1 44 ? 3.455 -12.945 5.727 1 98.06 44 GLY B O 1
ATOM 1538 N N . THR B 1 45 ? 1.226 -12.695 5.766 1 98.31 45 THR B N 1
ATOM 1539 C CA . THR B 1 45 ? 0.942 -13.969 6.41 1 98.31 45 THR B CA 1
ATOM 1540 C C . THR B 1 45 ? -0.184 -14.703 5.688 1 98.31 45 THR B C 1
ATOM 1542 O O . THR B 1 45 ? -1.229 -14.117 5.398 1 98.31 45 THR B O 1
ATOM 1545 N N . ALA B 1 46 ? 0.127 -15.977 5.379 1 98.62 46 ALA B N 1
ATOM 1546 C CA . ALA B 1 46 ? -0.976 -16.828 4.93 1 98.62 46 ALA B CA 1
ATOM 1547 C C . ALA B 1 46 ? -1.899 -17.172 6.09 1 98.62 46 ALA B C 1
ATOM 1549 O O . ALA B 1 46 ? -1.435 -17.484 7.191 1 98.62 46 ALA B O 1
ATOM 1550 N N . LYS B 1 47 ? -3.166 -17.125 5.836 1 98.31 47 LYS B N 1
ATOM 1551 C CA . LYS B 1 47 ? -4.109 -17.469 6.891 1 98.31 47 LYS B CA 1
ATOM 1552 C C . LYS B 1 47 ? -3.965 -18.938 7.293 1 98.31 47 LYS B C 1
ATOM 1554 O O . LYS B 1 47 ? -3.531 -19.766 6.488 1 98.31 47 LYS B O 1
ATOM 1559 N N . PRO B 1 48 ? -4.285 -19.328 8.516 1 98.44 48 PRO B N 1
ATOM 1560 C CA . PRO B 1 48 ? -4.129 -20.703 8.992 1 98.44 48 PRO B CA 1
ATOM 1561 C C . PRO B 1 48 ? -4.879 -21.719 8.133 1 98.44 48 PRO B C 1
ATOM 1563 O O . PRO B 1 48 ? -4.418 -22.844 7.961 1 98.44 48 PRO B O 1
ATOM 1566 N N . GLU B 1 49 ? -6.023 -21.375 7.523 1 98.06 49 GLU B N 1
ATOM 1567 C CA . GLU B 1 49 ? -6.809 -22.281 6.684 1 98.06 49 GLU B CA 1
ATOM 1568 C C . GLU B 1 49 ? -6.789 -21.828 5.227 1 98.06 49 GLU B C 1
ATOM 1570 O O . GLU B 1 49 ? -7.797 -21.938 4.523 1 98.06 49 GLU B O 1
ATOM 1575 N N . ALA B 1 50 ? -5.641 -21.312 4.891 1 98.56 50 ALA B N 1
ATOM 1576 C CA . ALA B 1 50 ? -5.539 -20.734 3.553 1 98.56 50 ALA B CA 1
ATOM 1577 C C . ALA B 1 50 ? -5.707 -21.812 2.479 1 98.56 50 ALA B C 1
ATOM 1579 O O . ALA B 1 50 ? -5.066 -22.859 2.537 1 98.56 50 ALA B O 1
ATOM 1580 N N . SER B 1 51 ? -6.578 -21.562 1.537 1 98.62 51 SER B N 1
ATOM 1581 C CA . SER B 1 51 ? -6.664 -22.359 0.317 1 98.62 51 SER B CA 1
ATOM 1582 C C . SER B 1 51 ? -5.746 -21.812 -0.769 1 98.62 51 SER B C 1
ATOM 1584 O O . SER B 1 51 ? -5.035 -22.562 -1.432 1 98.62 51 SER B O 1
ATOM 1586 N N . HIS B 1 52 ? -5.848 -20.547 -0.953 1 98.5 52 HIS B N 1
ATOM 1587 C CA . HIS B 1 52 ? -5.02 -19.859 -1.939 1 98.5 52 HIS B CA 1
ATOM 1588 C C . HIS B 1 52 ? -5.012 -18.344 -1.696 1 98.5 52 HIS B C 1
ATOM 1590 O O . HIS B 1 52 ? -5.832 -17.828 -0.934 1 98.5 52 HIS B O 1
ATOM 1596 N N . PHE B 1 53 ? -4.09 -17.625 -2.201 1 98.19 53 PHE B N 1
ATOM 1597 C CA . PHE B 1 53 ? -4.125 -16.172 -2.369 1 98.19 53 PHE B CA 1
ATOM 1598 C C . PHE B 1 53 ? -3.516 -15.766 -3.705 1 98.19 53 PHE B C 1
ATOM 1600 O O . PHE B 1 53 ? -3.092 -16.625 -4.488 1 98.19 53 PHE B O 1
ATOM 1607 N N . ALA B 1 54 ? -3.555 -14.484 -4.027 1 98.12 54 ALA B N 1
ATOM 1608 C CA . ALA B 1 54 ? -3.002 -14.023 -5.297 1 98.12 54 ALA B CA 1
ATOM 1609 C C . ALA B 1 54 ? -2.352 -12.656 -5.148 1 98.12 54 ALA B C 1
ATOM 1611 O O . ALA B 1 54 ? -2.861 -11.789 -4.43 1 98.12 54 ALA B O 1
ATOM 1612 N N . VAL B 1 55 ? -1.255 -12.508 -5.77 1 98.06 55 VAL B N 1
ATOM 1613 C CA . VAL B 1 55 ? -0.60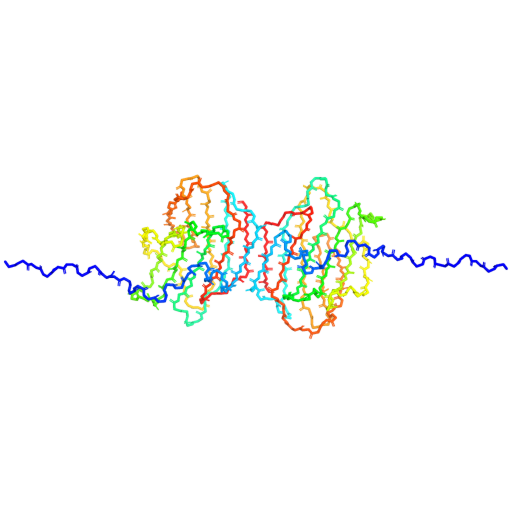3 -11.219 -5.961 1 98.06 55 VAL B CA 1
ATOM 1614 C C . VAL B 1 55 ? -0.742 -10.773 -7.414 1 98.06 55 VAL B C 1
ATOM 1616 O O . VAL B 1 55 ? -0.337 -11.5 -8.328 1 98.06 55 VAL B O 1
ATOM 1619 N N . ASN B 1 56 ? -1.348 -9.648 -7.633 1 97.62 56 ASN B N 1
ATOM 1620 C CA . ASN B 1 56 ? -1.543 -9.094 -8.969 1 97.62 56 ASN B CA 1
ATOM 1621 C C . ASN B 1 56 ? -0.796 -7.773 -9.141 1 97.62 56 ASN B C 1
ATOM 1623 O O . ASN B 1 56 ? -0.873 -6.895 -8.281 1 97.62 56 ASN B O 1
ATOM 1627 N N . ILE B 1 57 ? -0.046 -7.699 -10.188 1 98 57 ILE B N 1
ATOM 1628 C CA . ILE B 1 57 ? 0.585 -6.449 -10.594 1 98 57 ILE B CA 1
ATOM 1629 C C . ILE B 1 57 ? 0.102 -6.059 -11.992 1 98 57 ILE B C 1
ATOM 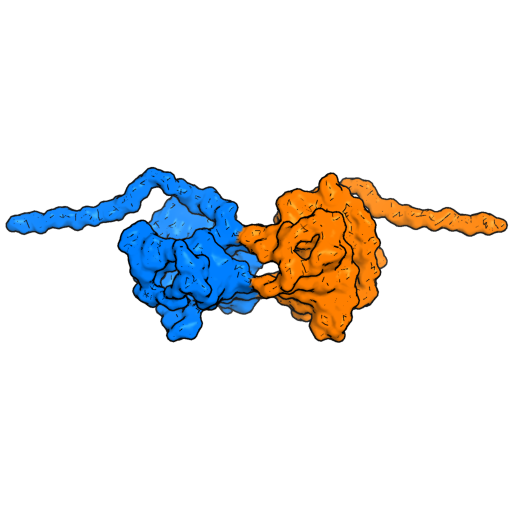1631 O O . ILE B 1 57 ? -0.015 -6.91 -12.875 1 98 57 ILE B O 1
ATOM 1635 N N . GLY B 1 58 ? -0.246 -4.852 -12.164 1 97.38 58 GLY B N 1
ATOM 1636 C CA . GLY B 1 58 ? -0.676 -4.379 -13.469 1 97.38 58 GLY B CA 1
ATOM 1637 C C . GLY B 1 58 ? -1.08 -2.916 -13.469 1 97.38 58 GLY B C 1
ATOM 1638 O O . GLY B 1 58 ? -0.417 -2.082 -12.852 1 97.38 58 GLY B O 1
ATOM 1639 N N . ASP B 1 59 ? -1.993 -2.613 -14.266 1 94.5 59 ASP B N 1
ATOM 1640 C CA . ASP B 1 59 ? -2.578 -1.276 -14.289 1 94.5 59 ASP B CA 1
ATOM 1641 C C . ASP B 1 59 ? -4.098 -1.341 -14.156 1 94.5 59 ASP B C 1
ATOM 1643 O O . ASP B 1 59 ? -4.648 -2.338 -13.688 1 94.5 59 ASP B O 1
ATOM 1647 N N . GLU B 1 60 ? -4.812 -0.307 -14.414 1 89.31 60 GLU B N 1
ATOM 1648 C CA . GLU B 1 60 ? -6.25 -0.233 -14.164 1 89.31 60 GLU B CA 1
ATOM 1649 C C . GLU B 1 60 ? -7.016 -1.209 -15.047 1 89.31 60 GLU B C 1
ATOM 1651 O O . GLU B 1 60 ? -8.172 -1.536 -14.766 1 89.31 60 GLU B O 1
ATOM 1656 N N . THR B 1 61 ? -6.332 -1.747 -16.062 1 91.5 61 THR B N 1
ATOM 1657 C CA . THR B 1 61 ? -7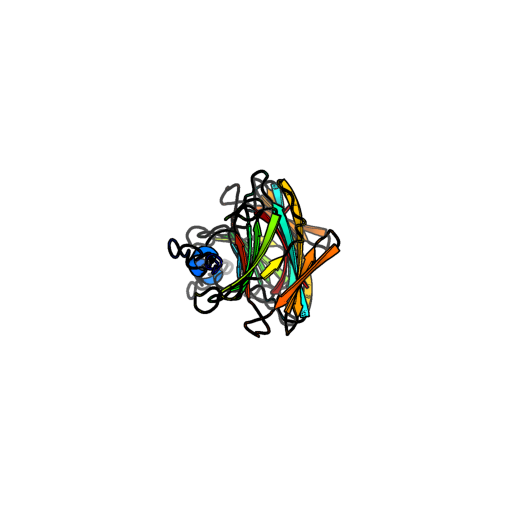.07 -2.527 -17.047 1 91.5 61 THR B CA 1
ATOM 1658 C C . THR B 1 61 ? -6.566 -3.967 -17.094 1 91.5 61 THR B C 1
ATOM 1660 O O . THR B 1 61 ? -7.359 -4.902 -17.219 1 91.5 61 THR B O 1
ATOM 1663 N N . ASP B 1 62 ? -5.301 -4.102 -16.953 1 95.56 62 ASP B N 1
ATOM 1664 C CA . ASP B 1 62 ? -4.695 -5.406 -17.219 1 95.56 62 ASP B CA 1
ATOM 1665 C C . ASP B 1 62 ? -3.844 -5.871 -16.031 1 95.56 62 ASP B C 1
ATOM 1667 O O . ASP B 1 62 ? -3.359 -5.051 -15.25 1 95.56 62 ASP B O 1
ATOM 1671 N N . ILE B 1 63 ? -3.707 -7.121 -15.93 1 97.19 63 ILE B N 1
ATOM 1672 C CA . ILE B 1 63 ? -2.795 -7.754 -14.984 1 97.19 63 ILE B CA 1
ATOM 1673 C C . ILE B 1 63 ? -1.578 -8.297 -15.727 1 97.19 63 ILE B C 1
ATOM 1675 O O . ILE B 1 63 ? -1.709 -9.18 -16.578 1 97.19 63 ILE B O 1
ATOM 1679 N N . THR B 1 64 ? -0.432 -7.785 -15.461 1 97.94 64 THR B N 1
ATOM 1680 C CA . THR B 1 64 ? 0.77 -8.227 -16.156 1 97.94 64 THR B CA 1
ATOM 1681 C C . THR B 1 64 ? 1.316 -9.508 -15.531 1 97.94 64 THR B C 1
ATOM 1683 O O . THR B 1 64 ? 1.828 -10.383 -16.234 1 97.94 64 THR B O 1
ATOM 1686 N N . ILE B 1 65 ? 1.217 -9.68 -14.242 1 98.31 65 ILE B N 1
ATOM 1687 C CA . ILE B 1 65 ? 1.536 -10.93 -13.562 1 98.31 65 ILE B CA 1
ATOM 1688 C C . ILE B 1 65 ? 0.503 -11.195 -12.469 1 98.31 65 ILE B C 1
ATOM 1690 O O . ILE B 1 65 ? 0.294 -10.367 -11.586 1 98.31 65 ILE B O 1
ATOM 1694 N N . HIS B 1 66 ? -0.165 -12.219 -12.594 1 98.12 66 HIS B N 1
ATOM 1695 C CA . HIS B 1 66 ? -0.993 -12.867 -11.586 1 98.12 66 HIS B CA 1
ATOM 1696 C C . HIS B 1 66 ? -0.271 -14.062 -10.969 1 98.12 66 HIS B C 1
ATOM 1698 O O . HIS B 1 66 ? -0.036 -15.07 -11.641 1 98.12 66 HIS B O 1
ATOM 1704 N N . MET B 1 67 ? 0.172 -13.922 -9.789 1 98.44 67 MET B N 1
ATOM 1705 C CA . MET B 1 67 ? 0.809 -15.016 -9.055 1 98.44 67 MET B CA 1
ATOM 1706 C C . MET B 1 67 ? -0.144 -15.594 -8.016 1 98.44 67 MET B C 1
ATOM 1708 O O . MET B 1 67 ? -0.582 -14.891 -7.102 1 98.44 67 MET B O 1
ATOM 1712 N N . ASN B 1 68 ? -0.362 -16.859 -8.117 1 98.31 68 ASN B N 1
ATOM 1713 C CA . ASN B 1 68 ? -1.426 -17.5 -7.348 1 98.31 68 ASN B CA 1
ATOM 1714 C C . ASN B 1 68 ? -0.922 -18.75 -6.617 1 98.31 68 ASN B C 1
ATOM 1716 O O . ASN B 1 68 ? -1.058 -19.859 -7.117 1 98.31 68 ASN B O 1
ATOM 1720 N N . PRO B 1 69 ? -0.296 -18.594 -5.461 1 98.56 69 PRO B N 1
ATOM 1721 C CA . PRO B 1 69 ? -0.015 -19.75 -4.621 1 98.56 69 PRO B CA 1
ATOM 1722 C C . PRO B 1 69 ? -1.28 -20.5 -4.199 1 98.56 69 PRO B C 1
ATOM 1724 O O . PRO B 1 69 ? -2.195 -19.891 -3.633 1 98.56 69 PRO B O 1
ATOM 1727 N N . ARG B 1 70 ? -1.276 -21.719 -4.465 1 98.56 70 ARG B N 1
ATOM 1728 C CA . ARG B 1 70 ? -2.41 -22.578 -4.137 1 98.56 70 ARG B CA 1
ATOM 1729 C C . ARG B 1 70 ? -2.002 -23.688 -3.162 1 98.56 70 ARG B C 1
ATOM 1731 O O . ARG B 1 70 ? -1.236 -24.578 -3.518 1 98.56 70 ARG B O 1
ATOM 1738 N N . PHE B 1 71 ? -2.502 -23.547 -1.93 1 98.56 71 PHE B N 1
ATOM 1739 C CA . PHE B 1 71 ? -2.293 -24.625 -0.97 1 98.56 71 PHE B CA 1
ATOM 1740 C C . PHE B 1 71 ? -3.115 -25.844 -1.348 1 98.56 71 PHE B C 1
ATOM 1742 O O . PHE B 1 71 ? -2.578 -26.953 -1.449 1 98.56 71 PHE B O 1
ATOM 1749 N N . ASP B 1 72 ? -4.289 -25.672 -1.508 1 98.19 72 ASP B N 1
ATOM 1750 C CA . ASP B 1 72 ? -5.309 -26.594 -1.998 1 98.19 72 ASP B CA 1
ATOM 1751 C C . ASP B 1 72 ? -6.453 -25.844 -2.666 1 98.19 72 ASP B C 1
ATOM 1753 O O . ASP B 1 72 ? -7.395 -25.406 -1.995 1 98.19 72 ASP B O 1
ATOM 1757 N N . HIS B 1 73 ? -6.281 -25.734 -3.99 1 97.19 73 HIS B N 1
ATOM 1758 C CA . HIS B 1 73 ? -7.23 -24.906 -4.719 1 97.19 73 HIS B CA 1
ATOM 1759 C C . HIS B 1 73 ? -7.324 -25.328 -6.184 1 97.19 73 HIS B C 1
ATOM 1761 O O . HIS B 1 73 ? -6.301 -25.547 -6.836 1 97.19 73 HIS B O 1
ATOM 1767 N N . GLU B 1 74 ? -8.539 -25.5 -6.664 1 95.06 74 GLU B N 1
ATOM 1768 C CA . GLU B 1 74 ? -8.828 -25.781 -8.062 1 95.06 74 GLU B CA 1
ATOM 1769 C C . GLU B 1 74 ? -8.039 -27 -8.555 1 95.06 74 GLU B C 1
ATOM 1771 O O . GLU B 1 74 ? -7.484 -26.984 -9.656 1 95.06 74 GLU B O 1
ATOM 1776 N N . GLY B 1 75 ? -7.824 -27.938 -7.629 1 96 75 GLY B N 1
ATOM 1777 C CA . GLY B 1 75 ? -7.176 -29.188 -7.992 1 96 75 GLY B CA 1
ATOM 1778 C C . GLY B 1 75 ? -5.668 -29.141 -7.828 1 96 75 GLY B C 1
ATOM 1779 O O . GLY B 1 75 ? -4.992 -30.156 -8.016 1 96 75 GLY B O 1
ATOM 1780 N N . ASP B 1 76 ? -5.156 -27.953 -7.492 1 96.75 76 ASP B N 1
ATOM 1781 C CA . ASP B 1 76 ? -3.717 -27.797 -7.289 1 96.75 76 ASP B CA 1
ATOM 1782 C C . ASP B 1 76 ? -3.357 -27.891 -5.809 1 96.75 76 ASP B C 1
ATOM 1784 O O . ASP B 1 76 ? -4.113 -27.438 -4.949 1 96.75 76 ASP B O 1
ATOM 1788 N N . GLN B 1 77 ? -2.234 -28.562 -5.551 1 97.81 77 GLN B N 1
ATOM 1789 C CA . GLN B 1 77 ? -1.664 -28.625 -4.207 1 97.81 77 GLN B CA 1
ATOM 1790 C C . GLN B 1 77 ? -0.253 -28.047 -4.188 1 97.81 77 GLN B C 1
ATOM 1792 O O . GLN B 1 77 ? 0.595 -28.422 -4.992 1 97.81 77 GLN B O 1
ATOM 1797 N N . ASN B 1 78 ? -0.104 -27.094 -3.307 1 98.12 78 ASN B N 1
ATOM 1798 C CA . ASN B 1 78 ? 1.201 -26.469 -3.121 1 98.12 78 ASN B CA 1
ATOM 1799 C C . ASN B 1 78 ? 1.846 -26.109 -4.457 1 98.12 78 ASN B C 1
ATOM 1801 O O . ASN B 1 78 ? 2.982 -26.516 -4.727 1 98.12 78 ASN B O 1
ATOM 1805 N N . THR B 1 79 ? 1.102 -25.359 -5.227 1 98.31 79 THR B N 1
ATOM 1806 C CA . THR B 1 79 ? 1.518 -24.969 -6.57 1 98.31 79 THR B CA 1
ATOM 1807 C C . THR B 1 79 ? 1.347 -23.469 -6.77 1 98.31 79 THR B C 1
ATOM 1809 O O . THR B 1 79 ? 0.339 -22.891 -6.355 1 98.31 79 THR B O 1
ATOM 1812 N N . VAL B 1 80 ? 2.377 -22.844 -7.312 1 98.69 80 VAL B N 1
ATOM 1813 C CA . VAL B 1 80 ? 2.229 -21.453 -7.707 1 98.69 80 VAL B CA 1
ATOM 1814 C C . VAL B 1 80 ? 1.843 -21.359 -9.18 1 98.69 80 VAL B C 1
ATOM 1816 O O . VAL B 1 80 ? 2.607 -21.781 -10.055 1 98.69 80 VAL B O 1
ATOM 1819 N N . VAL B 1 81 ? 0.634 -20.906 -9.453 1 98.62 81 VAL B N 1
ATOM 1820 C CA . VAL B 1 81 ? 0.158 -20.734 -10.82 1 98.62 81 VAL B CA 1
ATOM 1821 C C . VAL B 1 81 ? 0.254 -19.266 -11.211 1 98.62 81 VAL B C 1
ATOM 1823 O O . VAL B 1 81 ? -0.262 -18.391 -10.508 1 98.62 81 VAL B O 1
ATOM 1826 N N . CYS B 1 82 ? 0.948 -18.969 -12.32 1 98.5 82 CYS B N 1
ATOM 1827 C CA . CYS B 1 82 ? 1.092 -17.609 -12.805 1 98.5 82 CYS B CA 1
ATOM 1828 C C . CYS B 1 82 ? 0.434 -17.438 -14.172 1 98.5 82 CYS B C 1
ATOM 1830 O O . CYS B 1 82 ? 0.312 -18.406 -14.922 1 98.5 82 CYS B O 1
ATOM 1832 N N . ASN B 1 83 ? -0.051 -16.266 -14.391 1 98.44 83 ASN B N 1
ATOM 1833 C CA . ASN B 1 83 ? -0.656 -15.898 -15.672 1 98.44 83 ASN B CA 1
ATOM 1834 C C . ASN B 1 83 ? -0.724 -14.391 -15.859 1 98.44 83 ASN B C 1
ATOM 1836 O O . ASN B 1 83 ? -0.298 -13.633 -14.977 1 98.44 83 ASN B O 1
ATOM 1840 N N . SER B 1 84 ? -0.981 -13.938 -16.969 1 98.25 84 SER B N 1
ATOM 1841 C CA . SER B 1 84 ? -1.366 -12.547 -17.219 1 98.25 84 SER B CA 1
ATOM 1842 C C . SER B 1 84 ? -2.799 -12.461 -17.734 1 98.25 84 SER B C 1
ATOM 1844 O O . SER B 1 84 ? -3.365 -13.461 -18.188 1 98.25 84 SER B O 1
ATOM 1846 N N . CYS B 1 85 ? -3.428 -11.391 -17.5 1 97.25 85 CYS B N 1
ATOM 1847 C CA . CYS B 1 85 ? -4.77 -11.117 -18 1 97.25 85 CYS B CA 1
ATOM 1848 C C . CYS B 1 85 ? -4.793 -9.836 -18.812 1 97.25 85 CYS B C 1
ATOM 1850 O O . CYS B 1 85 ? -4.578 -8.75 -18.281 1 97.25 85 CYS B O 1
ATOM 1852 N N . GLN B 1 86 ? -5.027 -9.961 -20.078 1 95.06 86 GLN B N 1
ATOM 1853 C CA . GLN B 1 86 ? -5.004 -8.844 -21.016 1 95.06 86 GLN B CA 1
ATOM 1854 C C . GLN B 1 86 ? -6.336 -8.719 -21.75 1 95.06 86 GLN B C 1
ATOM 1856 O O . GLN B 1 86 ? -6.832 -9.695 -22.312 1 95.06 86 GLN B O 1
ATOM 1861 N N . GLY B 1 87 ? -6.895 -7.484 -21.672 1 92.31 87 GLY B N 1
ATOM 1862 C CA . GLY B 1 87 ? -8.172 -7.277 -22.344 1 92.31 87 GLY B CA 1
ATOM 1863 C C . GLY B 1 87 ? -9.281 -8.148 -21.781 1 92.31 87 GLY B C 1
ATOM 1864 O O . GLY B 1 87 ? -10.141 -8.625 -22.547 1 92.31 87 GLY B O 1
ATOM 1865 N N . GLY B 1 88 ? -9.133 -8.539 -20.562 1 92.06 88 GLY B N 1
ATOM 1866 C CA . GLY B 1 88 ? -10.172 -9.328 -19.922 1 92.06 88 GLY B CA 1
ATOM 1867 C C . GLY B 1 88 ? -10 -10.828 -20.125 1 92.06 88 GLY B C 1
ATOM 1868 O O . GLY B 1 88 ? -10.836 -11.617 -19.688 1 92.06 88 GLY B O 1
ATOM 1869 N N . SER B 1 89 ? -8.891 -11.188 -20.797 1 94.88 89 SER B N 1
ATOM 1870 C CA . SER B 1 89 ? -8.672 -12.602 -21.078 1 94.88 89 SER B CA 1
ATOM 1871 C C . SER B 1 89 ? -7.359 -13.086 -20.469 1 94.88 89 SER B C 1
ATOM 1873 O O . SER B 1 89 ? -6.332 -12.414 -20.578 1 94.88 89 SER B O 1
ATOM 1875 N N . TRP B 1 90 ? -7.52 -14.219 -19.875 1 97 90 TRP B N 1
ATOM 1876 C CA . TRP B 1 90 ? -6.312 -14.875 -19.391 1 97 90 TRP B CA 1
ATOM 1877 C C . TRP B 1 90 ? -5.465 -15.391 -20.547 1 97 90 TRP B C 1
ATOM 1879 O O . TRP B 1 90 ? -5.996 -15.812 -21.578 1 97 90 TRP B O 1
ATOM 1889 N N . CYS B 1 91 ? -4.199 -15.359 -20.312 1 97.31 91 CYS B N 1
ATOM 1890 C CA . CYS B 1 91 ? -3.26 -15.805 -21.344 1 97.31 91 CYS B CA 1
ATOM 1891 C C . CYS B 1 91 ? -2.738 -17.203 -21.047 1 97.31 91 CYS B C 1
ATOM 1893 O O . CYS B 1 91 ? -3.523 -18.125 -20.797 1 97.31 91 CYS B O 1
ATOM 1895 N N . GLU B 1 92 ? -1.409 -17.453 -21.188 1 97.69 92 GLU B N 1
ATOM 1896 C CA . GLU B 1 92 ? -0.838 -18.766 -20.953 1 97.69 92 GLU B CA 1
ATOM 1897 C C . GLU B 1 92 ? -0.416 -18.938 -19.484 1 97.69 92 GLU B C 1
ATOM 1899 O O . GLU B 1 92 ? 0.299 -18.078 -18.953 1 97.69 92 GLU B O 1
ATOM 1904 N N . GLU B 1 93 ? -0.873 -20.031 -18.922 1 97.94 93 GLU B N 1
ATOM 1905 C CA . GLU B 1 93 ? -0.494 -20.312 -17.547 1 97.94 93 GLU B CA 1
ATOM 1906 C C . GLU B 1 93 ? 0.948 -20.812 -17.453 1 97.94 93 GLU B C 1
ATOM 1908 O O . GLU B 1 93 ? 1.434 -21.484 -18.359 1 97.94 93 GLU B O 1
ATOM 1913 N N . GLN B 1 94 ? 1.598 -20.391 -16.453 1 98.5 94 GLN B N 1
ATOM 1914 C CA . GLN B 1 94 ? 2.877 -20.938 -16 1 98.5 94 GLN B CA 1
ATOM 1915 C C . GLN B 1 94 ? 2.77 -21.5 -14.594 1 98.5 94 GLN B C 1
ATOM 1917 O O . GLN B 1 94 ? 2.285 -20.828 -13.68 1 98.5 94 GLN B O 1
ATOM 1922 N N . ARG B 1 95 ? 3.191 -22.734 -14.367 1 98.25 95 ARG B N 1
ATOM 1923 C CA . ARG B 1 95 ? 3.082 -23.406 -13.07 1 98.25 95 ARG B CA 1
ATOM 1924 C C . ARG B 1 95 ? 4.461 -23.719 -12.492 1 98.25 95 ARG B C 1
ATOM 1926 O O . ARG B 1 95 ? 5.328 -24.234 -13.195 1 98.25 95 ARG B O 1
ATOM 1933 N N . GLU B 1 96 ? 4.578 -23.266 -11.266 1 97.81 96 GLU B N 1
ATOM 1934 C CA . GLU B 1 96 ? 5.852 -23.469 -10.57 1 97.81 96 GLU B CA 1
ATOM 1935 C C . GLU B 1 96 ? 5.707 -24.453 -9.422 1 97.81 96 GLU B C 1
ATOM 1937 O O . GLU B 1 96 ? 4.68 -24.484 -8.742 1 97.81 96 GLU B O 1
ATOM 1942 N N . THR B 1 97 ? 6.812 -25.203 -9.164 1 91.56 97 THR B N 1
ATOM 1943 C CA . THR B 1 97 ? 6.754 -26.219 -8.117 1 91.56 97 THR B CA 1
ATOM 1944 C C . THR B 1 97 ? 7.332 -25.672 -6.809 1 91.56 97 THR B C 1
ATOM 1946 O O . THR B 1 97 ? 7.102 -26.25 -5.738 1 91.56 97 THR B O 1
ATOM 1949 N N . CYS B 1 98 ? 8.133 -24.656 -6.926 1 96.25 98 CYS B N 1
ATOM 1950 C CA . CYS B 1 98 ? 8.562 -24.031 -5.68 1 96.25 98 CYS B CA 1
ATOM 1951 C C . CYS B 1 98 ? 7.379 -23.453 -4.926 1 96.25 98 CYS B C 1
ATOM 1953 O O . CYS B 1 98 ? 6.543 -22.766 -5.516 1 96.25 98 CYS B O 1
ATOM 1955 N N . PHE B 1 99 ? 7.258 -23.781 -3.646 1 98.06 99 PHE B N 1
ATOM 1956 C CA . PHE B 1 99 ? 6.121 -23.328 -2.848 1 98.06 99 PHE B CA 1
ATOM 1957 C C . PHE B 1 99 ? 6.555 -23.016 -1.422 1 98.06 99 PHE B C 1
ATOM 1959 O O . PHE B 1 99 ? 6.23 -23.75 -0.487 1 98.06 99 PHE B O 1
ATOM 1966 N N . PRO B 1 100 ? 7.188 -21.875 -1.221 1 98.12 100 PRO B N 1
ATOM 1967 C CA . PRO B 1 100 ? 7.711 -21.516 0.097 1 98.12 100 PRO B CA 1
ATOM 1968 C C . PRO B 1 100 ? 6.66 -20.859 0.987 1 98.12 100 PRO B C 1
ATOM 1970 O O . PRO B 1 100 ? 6.941 -19.844 1.646 1 98.12 100 PRO B O 1
ATOM 1973 N N . PHE B 1 101 ? 5.418 -21.391 1.043 1 98.44 101 PHE B N 1
ATOM 1974 C CA . PHE B 1 101 ? 4.316 -20.875 1.841 1 98.44 101 PHE B CA 1
ATOM 1975 C C . PHE B 1 101 ? 3.779 -21.938 2.787 1 98.44 101 PHE B C 1
ATOM 1977 O O . PHE B 1 101 ? 3.756 -23.125 2.445 1 98.44 101 PHE B O 1
ATOM 1984 N N . GLN B 1 102 ? 3.555 -21.547 3.926 1 98.25 102 GLN B N 1
ATOM 1985 C CA . GLN B 1 102 ? 2.928 -22.406 4.926 1 98.25 102 GLN B CA 1
ATOM 1986 C C . GLN B 1 102 ? 1.731 -21.703 5.57 1 98.25 102 GLN B C 1
ATOM 1988 O O . GLN B 1 102 ? 1.79 -20.516 5.883 1 98.25 102 GLN B O 1
ATOM 1993 N N . GLN B 1 103 ? 0.693 -22.469 5.707 1 98.5 103 GLN B N 1
ATOM 1994 C CA . GLN B 1 103 ? -0.494 -21.938 6.367 1 98.5 103 GLN B CA 1
ATOM 1995 C C . GLN B 1 103 ? -0.159 -21.406 7.758 1 98.5 103 GLN B C 1
ATOM 1997 O O . GLN B 1 103 ? 0.541 -22.062 8.531 1 98.5 103 GLN B O 1
ATOM 2002 N N . GLY B 1 104 ? -0.61 -20.156 7.953 1 98.5 104 GLY B N 1
ATOM 2003 C CA . GLY B 1 104 ? -0.44 -19.562 9.266 1 98.5 104 GLY B CA 1
ATOM 2004 C C . GLY B 1 104 ? 0.914 -18.906 9.453 1 98.5 104 GLY B C 1
ATOM 2005 O O . GLY B 1 104 ? 1.202 -18.375 10.523 1 98.5 104 GLY B O 1
ATOM 2006 N N . GLU B 1 105 ? 1.719 -18.891 8.406 1 98.38 105 G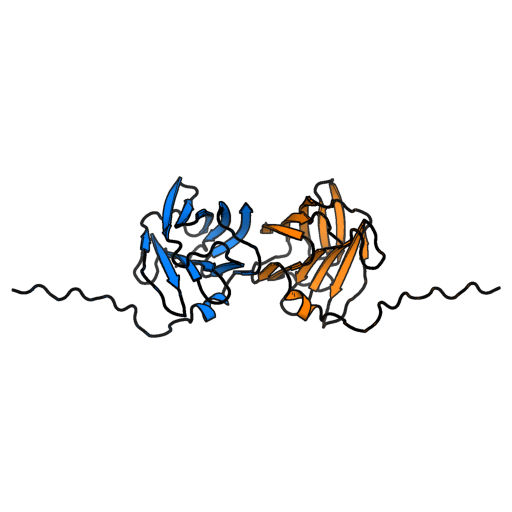LU B N 1
ATOM 2007 C CA . GLU B 1 105 ? 3.084 -18.406 8.578 1 98.38 105 GLU B CA 1
ATOM 2008 C C . GLU B 1 105 ? 3.342 -17.172 7.727 1 98.38 105 GLU B C 1
ATOM 2010 O O . GLU B 1 105 ? 2.65 -16.938 6.73 1 98.38 105 GLU B O 1
ATOM 2015 N N . GLU B 1 106 ? 4.305 -16.453 8.188 1 98.31 106 GLU B N 1
ATOM 2016 C CA . GLU B 1 106 ? 4.75 -15.273 7.441 1 98.31 106 GLU B CA 1
ATOM 2017 C C . GLU B 1 106 ? 5.5 -15.672 6.176 1 98.31 106 GLU B C 1
ATOM 2019 O O . GLU B 1 106 ? 6.191 -16.688 6.152 1 98.31 106 GLU B O 1
ATOM 2024 N N . PHE B 1 107 ? 5.34 -14.914 5.18 1 98.5 107 PHE B N 1
ATOM 2025 C CA . PHE B 1 107 ? 6.098 -15.07 3.945 1 98.5 107 PHE B CA 1
ATOM 2026 C C . PHE B 1 107 ? 6.656 -13.734 3.477 1 98.5 107 PHE B C 1
ATOM 2028 O O . PHE B 1 107 ? 6.199 -12.68 3.914 1 98.5 107 PHE B O 1
ATOM 2035 N N . LYS B 1 108 ? 7.641 -13.805 2.684 1 98.62 108 LYS B N 1
ATOM 2036 C CA . LYS B 1 108 ? 8.211 -12.664 1.973 1 98.62 108 LYS B CA 1
ATOM 2037 C C . LYS B 1 108 ? 8.391 -12.977 0.49 1 98.62 108 LYS B C 1
ATOM 2039 O O . LYS B 1 108 ? 8.93 -14.023 0.13 1 98.62 108 LYS B O 1
ATOM 2044 N N . ILE B 1 109 ? 7.895 -12.164 -0.402 1 98.81 109 ILE B N 1
ATOM 2045 C CA . ILE B 1 109 ? 8.016 -12.273 -1.851 1 98.81 109 ILE B CA 1
ATOM 2046 C C . ILE B 1 109 ? 8.797 -11.078 -2.398 1 98.81 109 ILE B C 1
ATOM 2048 O O . ILE B 1 109 ? 8.508 -9.938 -2.047 1 98.81 109 ILE B O 1
ATOM 2052 N N . SER B 1 110 ? 9.773 -11.359 -3.184 1 98.88 110 SER B N 1
ATOM 2053 C CA . SER B 1 110 ? 10.5 -10.32 -3.898 1 98.88 110 SER B CA 1
ATOM 2054 C C . SER B 1 110 ? 10.305 -10.445 -5.406 1 98.88 110 SER B C 1
ATOM 2056 O O . SER B 1 110 ? 10.555 -11.508 -5.98 1 98.88 110 SER B O 1
ATOM 2058 N N . ILE B 1 111 ? 9.82 -9.406 -6.047 1 98.88 111 ILE B N 1
ATOM 2059 C CA . ILE B 1 111 ? 9.602 -9.406 -7.488 1 98.88 111 ILE B CA 1
ATOM 2060 C C . ILE B 1 111 ? 10.453 -8.328 -8.141 1 98.88 111 ILE B C 1
ATOM 2062 O O . ILE B 1 111 ? 10.188 -7.133 -7.984 1 98.88 111 ILE B O 1
ATOM 2066 N N . THR B 1 112 ? 11.461 -8.75 -8.867 1 98.94 112 THR B N 1
ATOM 2067 C CA . THR B 1 112 ? 12.32 -7.828 -9.602 1 98.94 112 THR B CA 1
ATOM 2068 C C . THR B 1 112 ? 11.812 -7.633 -11.023 1 98.94 112 THR B C 1
ATOM 2070 O O . THR B 1 112 ? 11.633 -8.602 -11.766 1 98.94 112 THR B O 1
ATOM 2073 N N . PHE B 1 113 ? 11.586 -6.375 -11.391 1 98.94 113 PHE B N 1
ATOM 2074 C CA . PHE B 1 113 ? 11.023 -5.988 -12.688 1 98.94 113 PHE B CA 1
ATOM 2075 C C . PHE B 1 113 ? 12.125 -5.777 -13.711 1 98.94 113 PHE B C 1
ATOM 2077 O O . PHE B 1 113 ? 12.781 -4.73 -13.727 1 98.94 113 PHE B O 1
ATOM 2084 N N . ASN B 1 114 ? 12.328 -6.746 -14.555 1 98.81 114 ASN B N 1
ATOM 2085 C CA . ASN B 1 114 ? 13.227 -6.637 -15.703 1 98.81 114 ASN B CA 1
ATOM 2086 C C . ASN B 1 114 ? 12.469 -6.297 -16.984 1 98.81 114 ASN B C 1
ATOM 2088 O O . ASN B 1 114 ? 11.258 -6.504 -17.062 1 98.81 114 ASN B O 1
ATOM 2092 N N . PRO B 1 115 ? 13.195 -5.758 -17.953 1 98.31 115 PRO B N 1
ATOM 2093 C CA . PRO B 1 115 ? 12.492 -5.43 -19.203 1 98.31 115 PRO B CA 1
ATOM 2094 C C . PRO B 1 115 ? 11.75 -6.625 -19.781 1 98.31 115 PRO B C 1
ATOM 2096 O O . PRO B 1 115 ? 10.625 -6.48 -20.266 1 98.31 115 PRO B O 1
ATOM 2099 N N . SER B 1 116 ? 12.312 -7.824 -19.656 1 98.5 116 SER B N 1
ATOM 2100 C CA . SER B 1 116 ? 11.75 -8.969 -20.359 1 98.5 116 SER B CA 1
ATOM 2101 C C . SER B 1 116 ? 10.938 -9.852 -19.422 1 98.5 116 SER B C 1
ATOM 2103 O O . SER B 1 116 ? 10.148 -10.688 -19.875 1 98.5 116 SER B O 1
ATOM 2105 N N . ASP B 1 117 ? 11.219 -9.695 -18.125 1 98.88 117 ASP B N 1
ATOM 2106 C CA . ASP B 1 117 ? 10.57 -10.648 -17.219 1 98.88 117 ASP B CA 1
ATOM 2107 C C . ASP B 1 117 ? 10.484 -10.078 -15.805 1 98.88 117 ASP B C 1
ATOM 2109 O O . ASP B 1 117 ? 11.023 -9.008 -15.523 1 98.88 117 ASP B O 1
ATOM 2113 N N . PHE B 1 118 ? 9.672 -10.695 -14.992 1 98.88 118 PHE B N 1
ATOM 2114 C CA . PHE B 1 118 ? 9.641 -10.547 -13.539 1 98.88 118 PHE B CA 1
ATOM 2115 C C . PHE B 1 118 ? 10.352 -11.711 -12.859 1 98.88 118 PHE B C 1
ATOM 2117 O O . PHE B 1 118 ? 9.922 -12.867 -12.984 1 98.88 118 PHE B O 1
ATOM 2124 N N . LEU B 1 119 ? 11.438 -11.414 -12.211 1 98.94 119 LEU B N 1
ATOM 2125 C CA . LEU B 1 119 ? 12.094 -12.422 -11.383 1 98.94 119 LEU B CA 1
ATOM 2126 C C . LEU B 1 119 ? 11.484 -12.469 -9.992 1 98.94 119 LEU B C 1
ATOM 2128 O O . LEU B 1 119 ? 11.602 -11.508 -9.227 1 98.94 119 LEU B O 1
ATOM 2132 N N . VAL B 1 120 ? 10.773 -13.578 -9.656 1 98.88 120 VAL B N 1
ATOM 2133 C CA . VAL B 1 120 ? 10.148 -13.781 -8.352 1 98.88 120 VAL B CA 1
ATOM 2134 C C . VAL B 1 120 ? 11.055 -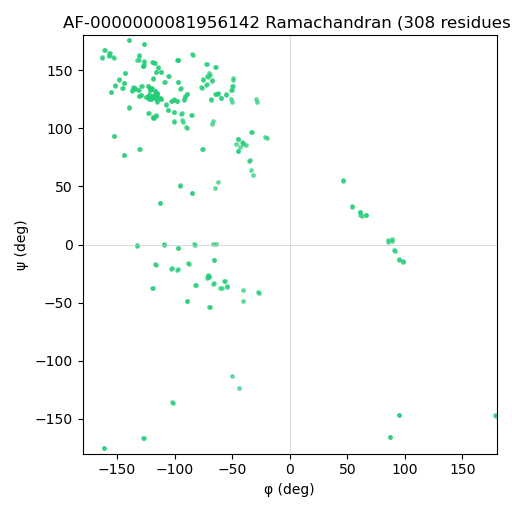14.641 -7.473 1 98.88 120 VAL B C 1
ATOM 2136 O O . VAL B 1 120 ? 11.453 -15.742 -7.863 1 98.88 120 VAL B O 1
ATOM 2139 N N . SER B 1 121 ? 11.414 -14.109 -6.293 1 98.69 121 SER B N 1
ATOM 2140 C CA . SER B 1 121 ? 12.297 -14.82 -5.371 1 98.69 121 SER B CA 1
ATOM 2141 C C . SER B 1 121 ? 11.68 -14.914 -3.98 1 98.69 121 SER B C 1
ATOM 2143 O O . SER B 1 121 ? 10.914 -14.039 -3.576 1 98.69 121 SER B O 1
ATOM 2145 N N . PHE B 1 122 ? 12.078 -15.914 -3.285 1 98.12 122 PHE B N 1
ATOM 2146 C CA . PHE B 1 122 ? 11.5 -16.188 -1.977 1 98.12 122 PHE B CA 1
ATOM 2147 C C . PHE B 1 122 ? 12.586 -16.312 -0.917 1 98.12 122 PHE B C 1
ATOM 2149 O O . PHE B 1 122 ? 13.773 -16.281 -1.235 1 98.12 122 PHE B O 1
ATOM 2156 N N . THR B 1 123 ? 12.141 -16.406 0.297 1 94 123 THR B N 1
ATOM 2157 C CA . THR B 1 123 ? 13.055 -16.406 1.438 1 94 123 THR B CA 1
ATOM 2158 C C . THR B 1 123 ? 13.859 -17.703 1.484 1 94 123 THR B C 1
ATOM 2160 O O . THR B 1 123 ? 14.977 -17.734 2.01 1 94 123 THR B O 1
ATOM 2163 N N . ASP B 1 124 ? 13.328 -18.781 0.959 1 95.19 124 ASP B N 1
ATOM 2164 C CA . ASP B 1 124 ? 14.016 -20.062 1.046 1 95.19 124 ASP B CA 1
ATOM 2165 C C . ASP B 1 124 ? 15.07 -20.203 -0.053 1 95.19 124 ASP B C 1
ATOM 2167 O O . ASP B 1 124 ? 15.719 -21.234 -0.167 1 95.19 124 ASP B O 1
ATOM 2171 N N . GLY B 1 125 ? 15.188 -19.188 -0.872 1 95.94 125 GLY B N 1
ATOM 2172 C CA . GLY B 1 125 ? 16.203 -19.188 -1.914 1 95.94 125 GLY B CA 1
ATOM 2173 C C . GLY B 1 125 ? 15.664 -19.594 -3.271 1 95.94 125 GLY B C 1
ATOM 2174 O O . GLY B 1 125 ? 16.312 -19.391 -4.297 1 95.94 125 GLY B O 1
ATOM 2175 N N . SER B 1 126 ? 14.508 -20.172 -3.357 1 97.81 126 SER B N 1
ATOM 2176 C CA . SER B 1 126 ? 13.922 -20.547 -4.641 1 97.81 126 SER B CA 1
ATOM 2177 C C . SER B 1 126 ? 13.461 -19.312 -5.414 1 97.81 126 SER B C 1
ATOM 2179 O O . SER B 1 126 ? 13.281 -18.25 -4.836 1 97.81 126 SER B O 1
ATOM 2181 N N . SER B 1 127 ? 13.414 -19.484 -6.758 1 98.5 127 SER B N 1
ATOM 2182 C CA . SER B 1 127 ? 12.992 -18.375 -7.617 1 98.5 127 SER B CA 1
ATOM 2183 C C . SER B 1 127 ? 12.469 -18.891 -8.953 1 98.5 127 SER B C 1
ATOM 2185 O O . SER B 1 127 ? 12.656 -20.062 -9.297 1 98.5 127 SER B O 1
ATOM 2187 N N . PHE B 1 128 ? 11.75 -18.047 -9.664 1 98.62 128 PHE B N 1
ATOM 2188 C CA . PHE B 1 128 ? 11.359 -18.297 -11.047 1 98.62 128 PHE B CA 1
ATOM 2189 C C . PHE B 1 128 ? 11.148 -16.969 -11.789 1 98.62 128 PHE B C 1
ATOM 2191 O O . PHE B 1 128 ? 11.023 -15.922 -11.172 1 98.62 128 PHE B O 1
ATOM 2198 N N . SER B 1 129 ? 11.172 -17.031 -13.078 1 98.75 129 SER B N 1
ATOM 2199 C CA . SER B 1 129 ? 10.906 -15.875 -13.914 1 98.75 129 SER B CA 1
ATOM 2200 C C . SER B 1 129 ? 9.555 -15.992 -14.617 1 98.75 129 SER B C 1
ATOM 2202 O O . SER B 1 129 ? 9.172 -17.094 -15.039 1 98.75 129 SER B O 1
ATOM 2204 N N . PHE B 1 130 ? 8.836 -14.961 -14.711 1 98.81 130 PHE B N 1
ATOM 2205 C CA . PHE B 1 130 ? 7.605 -14.852 -15.484 1 98.81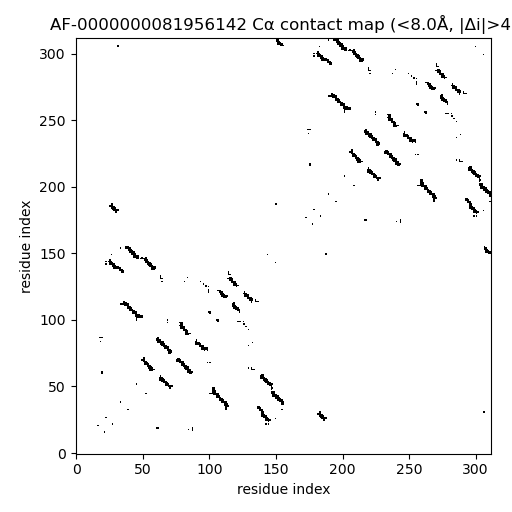 130 PHE B CA 1
ATOM 2206 C C . PHE B 1 130 ? 7.719 -13.75 -16.531 1 98.81 130 PHE B C 1
ATOM 2208 O O . PHE B 1 130 ? 8.141 -12.633 -16.219 1 98.81 130 PHE B O 1
ATOM 2215 N N . PRO B 1 131 ? 7.336 -14.047 -17.688 1 98.75 131 PRO B N 1
ATOM 2216 C CA . PRO B 1 131 ? 7.594 -13.062 -18.75 1 98.75 131 PRO B CA 1
ATOM 2217 C C . PRO B 1 131 ? 6.773 -11.789 -18.578 1 98.75 131 PRO B C 1
ATOM 2219 O O . PRO B 1 131 ? 5.613 -11.844 -18.172 1 98.75 131 PRO B O 1
ATOM 2222 N N . ASN B 1 132 ? 7.406 -10.625 -18.875 1 98.56 132 ASN B N 1
ATOM 2223 C CA . ASN B 1 132 ? 6.691 -9.367 -19.031 1 98.56 132 ASN B CA 1
ATOM 2224 C C . ASN B 1 132 ? 5.949 -9.297 -20.359 1 98.56 132 ASN B C 1
ATOM 2226 O O . ASN B 1 132 ? 6.367 -8.586 -21.266 1 98.56 132 ASN B O 1
ATOM 2230 N N . ARG B 1 133 ? 4.836 -9.867 -20.406 1 97.69 133 ARG B N 1
ATOM 2231 C CA . ARG B 1 133 ? 4.109 -10.078 -21.656 1 97.69 133 ARG B CA 1
ATOM 2232 C C . ARG B 1 133 ? 3.574 -8.758 -22.203 1 97.69 133 ARG B C 1
ATOM 2234 O O . ARG B 1 133 ? 3.438 -8.594 -23.422 1 97.69 133 ARG B O 1
ATOM 2241 N N . MET B 1 134 ? 3.34 -7.828 -21.375 1 95.88 134 MET B N 1
ATOM 2242 C CA . MET B 1 134 ? 2.744 -6.562 -21.781 1 95.88 134 MET B CA 1
ATOM 2243 C C . MET B 1 134 ? 3.818 -5.57 -22.219 1 95.88 134 MET B C 1
ATOM 2245 O O . MET B 1 134 ? 3.51 -4.523 -22.797 1 95.88 134 MET B O 1
ATOM 2249 N N . GLU B 1 135 ? 4.992 -5.797 -21.891 1 95.81 135 GLU B N 1
ATOM 2250 C CA . GLU B 1 135 ? 6.172 -5.074 -22.359 1 95.81 135 GLU B CA 1
ATOM 2251 C C . GLU B 1 135 ? 6.102 -3.6 -21.969 1 95.81 135 GLU B C 1
ATOM 2253 O O . GLU B 1 135 ? 6.531 -2.729 -22.719 1 95.81 135 GLU B O 1
ATOM 2258 N N . LYS B 1 136 ? 5.449 -3.277 -20.938 1 97.12 136 LYS B N 1
ATOM 2259 C CA . LYS B 1 136 ? 5.523 -1.937 -20.359 1 97.12 136 LYS B CA 1
ATOM 2260 C C . LYS B 1 136 ? 6.723 -1.801 -19.422 1 97.12 136 LYS B C 1
ATOM 2262 O O . LYS B 1 136 ? 7.355 -2.797 -19.078 1 97.12 136 LYS B O 1
ATOM 2267 N N . ASP B 1 137 ? 7.012 -0.555 -19.172 1 98.38 137 ASP B N 1
ATOM 2268 C CA . ASP B 1 137 ? 8.18 -0.324 -18.328 1 98.38 137 ASP B CA 1
ATOM 2269 C C . ASP B 1 137 ? 7.77 0.182 -16.953 1 98.38 137 ASP B C 1
ATOM 2271 O O . ASP B 1 137 ? 8.625 0.51 -16.125 1 98.38 137 ASP B O 1
ATOM 2275 N N . LYS B 1 138 ? 6.52 0.324 -16.75 1 97.94 138 LYS B N 1
ATOM 2276 C CA . LYS B 1 138 ? 5.98 0.821 -15.492 1 97.94 138 LYS B CA 1
ATOM 2277 C C . LYS B 1 138 ? 4.578 0.27 -15.234 1 97.94 138 LYS B C 1
ATOM 2279 O O . LYS B 1 138 ? 3.764 0.186 -16.156 1 97.94 138 LYS B O 1
ATOM 2284 N N . TYR B 1 139 ? 4.316 -0.147 -13.984 1 97.38 139 TYR B N 1
ATOM 2285 C CA . TYR B 1 139 ? 2.984 -0.536 -13.531 1 97.38 139 TYR B CA 1
ATOM 2286 C C . TYR B 1 139 ? 2.592 0.223 -12.273 1 97.38 139 TYR B C 1
ATOM 2288 O O . TYR B 1 139 ? 3.455 0.699 -11.531 1 97.38 139 TYR B O 1
ATOM 2296 N N . SER B 1 140 ? 1.248 0.331 -12.008 1 94.94 140 SER B N 1
ATOM 2297 C CA . SER B 1 140 ? 0.843 1.274 -10.969 1 94.94 140 SER B CA 1
ATOM 2298 C C . SER B 1 140 ? -0.158 0.643 -10.008 1 94.94 140 SER B C 1
ATOM 2300 O O . SER B 1 140 ? -0.643 1.303 -9.086 1 94.94 140 SER B O 1
ATOM 2302 N N . VAL B 1 141 ? -0.512 -0.577 -10.242 1 96 141 VAL B N 1
ATOM 2303 C CA . VAL B 1 141 ? -1.51 -1.222 -9.398 1 96 141 VAL B CA 1
ATOM 2304 C C . VAL B 1 141 ? -0.947 -2.525 -8.836 1 96 141 VAL B C 1
ATOM 2306 O O . VAL B 1 141 ? -0.425 -3.355 -9.578 1 96 141 VAL B O 1
ATOM 2309 N N . ILE B 1 142 ? -1.009 -2.67 -7.582 1 97.19 142 ILE B N 1
ATOM 2310 C CA . ILE B 1 142 ? -0.678 -3.896 -6.863 1 97.19 142 ILE B CA 1
ATOM 2311 C C . ILE B 1 142 ? -1.88 -4.352 -6.039 1 97.19 142 ILE B C 1
ATOM 2313 O O . ILE B 1 142 ? -2.471 -3.559 -5.301 1 97.19 142 ILE B O 1
ATOM 2317 N N . ASN B 1 143 ? -2.223 -5.551 -6.188 1 96.69 143 ASN B N 1
ATOM 2318 C CA . ASN B 1 143 ? -3.379 -6.113 -5.492 1 96.69 143 ASN B CA 1
ATOM 2319 C C . ASN B 1 143 ? -3.059 -7.469 -4.875 1 96.69 143 ASN B C 1
ATOM 2321 O O . ASN B 1 143 ? -2.393 -8.297 -5.496 1 96.69 143 ASN B O 1
ATOM 2325 N N . VAL B 1 144 ? -3.438 -7.676 -3.684 1 97.38 144 VAL B N 1
ATOM 2326 C CA . VAL B 1 144 ? -3.373 -8.992 -3.062 1 97.38 144 VAL B CA 1
ATOM 2327 C C . VAL B 1 144 ? -4.766 -9.414 -2.596 1 97.38 144 VAL B C 1
ATOM 2329 O O . VAL B 1 144 ? -5.414 -8.703 -1.831 1 97.38 144 VAL B O 1
ATOM 2332 N N . ASP B 1 145 ? -5.152 -10.539 -3.051 1 95.25 145 ASP B N 1
ATOM 2333 C CA . ASP B 1 145 ? -6.469 -11.047 -2.672 1 95.25 145 ASP B CA 1
ATOM 2334 C C . ASP B 1 145 ? -6.383 -12.492 -2.199 1 95.25 145 ASP B C 1
ATOM 2336 O O . ASP B 1 145 ? -5.348 -13.141 -2.355 1 95.25 145 ASP B O 1
ATOM 2340 N N . GLY B 1 146 ? -7.445 -12.906 -1.496 1 96.69 146 GLY B N 1
ATOM 2341 C CA . GLY B 1 146 ? -7.488 -14.266 -0.985 1 96.69 146 GLY B CA 1
ATOM 2342 C C . GLY B 1 146 ? -7.008 -14.383 0.45 1 96.69 146 GLY B C 1
ATOM 2343 O O . GLY B 1 146 ? -7.234 -13.477 1.259 1 96.69 146 GLY B O 1
ATOM 2344 N N . ASP B 1 147 ? -6.371 -15.555 0.746 1 97.94 147 ASP B N 1
ATOM 2345 C CA . ASP B 1 147 ? -6.18 -15.969 2.133 1 97.94 147 ASP B CA 1
ATOM 2346 C C . ASP B 1 147 ? -4.809 -15.547 2.648 1 97.94 147 ASP B C 1
ATOM 2348 O O . ASP B 1 147 ? -4.074 -16.359 3.223 1 97.94 147 ASP B O 1
ATOM 2352 N N . ALA B 1 148 ? -4.531 -14.273 2.447 1 97.69 148 ALA B N 1
ATOM 2353 C CA . ALA B 1 148 ? -3.293 -13.711 2.979 1 97.69 148 ALA B CA 1
ATOM 2354 C C . ALA B 1 148 ? -3.506 -12.281 3.469 1 97.69 148 ALA B C 1
ATOM 2356 O O . ALA B 1 148 ? -4.344 -11.555 2.932 1 97.69 148 ALA B O 1
ATOM 2357 N N . ARG B 1 149 ? -2.809 -11.953 4.441 1 96.25 149 ARG B N 1
ATOM 2358 C CA . ARG B 1 149 ? -2.777 -10.594 4.977 1 96.25 149 ARG B CA 1
ATOM 2359 C C . ARG B 1 149 ? -1.414 -9.945 4.75 1 96.25 149 ARG B C 1
ATOM 2361 O O . ARG B 1 149 ? -0.389 -10.484 5.172 1 96.25 149 ARG B O 1
ATOM 2368 N N . ILE B 1 150 ? -1.433 -8.773 4.133 1 97.56 150 ILE B N 1
ATOM 2369 C CA . ILE B 1 150 ? -0.182 -8.078 3.842 1 97.56 150 ILE B CA 1
ATOM 2370 C C . ILE B 1 150 ? 0.12 -7.078 4.953 1 97.56 150 ILE B C 1
ATOM 2372 O O . ILE B 1 150 ? -0.77 -6.348 5.398 1 97.56 150 ILE B O 1
ATOM 2376 N N . THR B 1 151 ? 1.378 -7.07 5.41 1 97.56 151 THR B N 1
ATOM 2377 C CA . THR B 1 151 ? 1.772 -6.148 6.469 1 97.56 151 THR B CA 1
ATOM 2378 C C . THR B 1 151 ? 2.83 -5.168 5.965 1 97.56 151 THR B C 1
ATOM 2380 O O . THR B 1 151 ? 3.092 -4.148 6.605 1 97.56 151 THR B O 1
ATOM 2383 N N . GLY B 1 152 ? 3.467 -5.48 4.848 1 98.19 152 GLY B N 1
ATOM 2384 C CA . GLY B 1 152 ? 4.512 -4.605 4.344 1 98.19 152 GLY B CA 1
ATOM 2385 C C . GLY B 1 152 ? 4.613 -4.609 2.83 1 98.19 152 GLY B C 1
ATOM 2386 O O . GLY B 1 152 ? 4.465 -5.656 2.195 1 98.19 152 GLY B O 1
ATOM 2387 N N . ILE B 1 153 ? 4.859 -3.514 2.236 1 98.56 153 ILE B N 1
ATOM 2388 C CA . ILE B 1 153 ? 5.121 -3.309 0.816 1 98.56 153 ILE B CA 1
ATOM 2389 C C . ILE B 1 153 ? 6.285 -2.336 0.641 1 98.56 153 ILE B C 1
ATOM 2391 O O . ILE B 1 153 ? 6.32 -1.279 1.276 1 98.56 153 ILE B O 1
ATOM 2395 N N . GLU B 1 154 ? 7.184 -2.721 -0.203 1 98.56 154 GLU B N 1
ATOM 2396 C CA . GLU B 1 154 ? 8.32 -1.849 -0.468 1 98.56 154 GLU B CA 1
ATOM 2397 C C . GLU B 1 154 ? 8.773 -1.951 -1.923 1 98.56 154 GLU B C 1
ATOM 2399 O O . GLU B 1 154 ? 8.844 -3.049 -2.48 1 98.56 154 GLU B O 1
ATOM 2404 N N . ILE B 1 155 ? 9.008 -0.822 -2.514 1 98.38 155 ILE B N 1
ATOM 2405 C CA . ILE B 1 155 ? 9.602 -0.793 -3.846 1 98.38 155 ILE B CA 1
ATOM 2406 C C . ILE B 1 155 ? 10.945 -0.072 -3.797 1 98.38 155 ILE B C 1
ATOM 2408 O O . ILE B 1 155 ? 11.031 1.054 -3.303 1 98.38 155 ILE B O 1
ATOM 2412 N N . LYS B 1 156 ? 11.984 -0.705 -4.289 1 96 156 LYS B N 1
ATOM 2413 C CA . LYS B 1 156 ? 13.32 -0.119 -4.359 1 96 156 LYS B CA 1
ATOM 2414 C C . LYS B 1 156 ? 13.961 -0.37 -5.723 1 96 156 LYS B C 1
ATOM 2416 O O . LYS B 1 156 ? 13.719 -1.404 -6.348 1 96 156 LYS B O 1
#

Solvent-accessible surface area (backbone atoms only — not comparable to full-atom values): 16549 Å² total; per-residue (Å²): 133,86,73,82,79,80,76,72,80,67,69,80,81,61,91,68,66,44,65,73,62,48,64,71,41,52,27,32,35,35,55,50,80,45,40,54,78,25,34,40,36,41,31,30,32,33,34,69,83,40,32,36,31,36,43,35,35,18,48,100,73,32,33,46,39,35,40,30,47,17,52,55,41,98,90,35,61,49,28,26,41,31,34,30,29,55,91,83,34,73,63,70,76,45,79,40,74,73,55,91,71,49,66,56,32,75,40,51,44,35,39,33,31,44,73,64,25,34,43,37,36,41,83,88,68,54,69,52,75,43,65,38,78,75,64,62,62,64,35,30,30,41,34,40,30,68,33,52,47,71,34,32,42,34,51,84,132,86,72,79,78,81,76,72,80,67,70,83,78,72,89,63,68,46,64,71,64,49,66,69,42,52,26,32,36,35,57,48,81,46,38,54,79,25,34,38,37,41,31,31,30,32,34,71,82,38,33,38,32,34,42,34,36,20,49,100,72,32,33,47,40,34,40,30,46,16,51,55,41,97,90,33,63,49,27,27,41,30,32,30,30,56,89,84,34,73,64,70,76,45,79,40,74,73,56,91,70,49,66,54,32,75,40,48,43,36,38,33,31,45,72,64,26,34,42,39,36,41,83,88,68,54,68,53,73,43,64,37,80,74,63,61,60,62,38,29,30,41,34,40,29,68,33,52,47,71,36,32,42,33,52,84

InterPro domains:
  IPR001079 Galectin, carbohydrate recognition domain [PF00337] (31-155)
  IPR001079 Galectin, carbohydrate recognition domain [PS51304] (26-156)
  IPR001079 Galectin, carbohydrate recognition domain [SM00276] (25-156)
  IPR001079 Galectin, carbohydrate recognition domain [SM00908] (30-155)
  IPR001079 Galectin, carbohydrate recognition domain [cd00070] (33-154)
  IPR013320 Concanavalin A-like lectin/glucanase domain superfamily [SSF49899] (27-155)
  IPR044156 Galectin-like [PTHR11346] (28-155)

pLDDT: mean 88.27, std 21.24, range [29.83, 98.94]

Nearest PDB structures (foldseek):
  6e20-assembly1_A  TM=9.838E-01  e=2.194E-18  Danio rerio
  3ajz-assembly1_A  TM=9.780E-01  e=8.904E-17  unclassified
  1slt-assembly2_A  TM=9.788E-01  e=1.164E-16  Bos taurus
  4ga9-assembly1_B  TM=9.751E-01  e=9.913E-17  Rattus norvegicus
  1w6o-assembly1_B  TM=9.653E-01  e=1.171E-15  Homo sapiens

Secondary structure (DSSP, 8-state):
--PPP-------SS----HHHHTTSSEEEEEEEEETT-EEEEEEEE-TT--BEEEEEE-SS-EEEEEEEEEEETTEEEEEEEEEEETTEE---EEE------TT-EEEEEEEE-SSEEEEEETTS-EEEEE-TT--SEEEEEEEEESEEEEEEEE-/--PPP--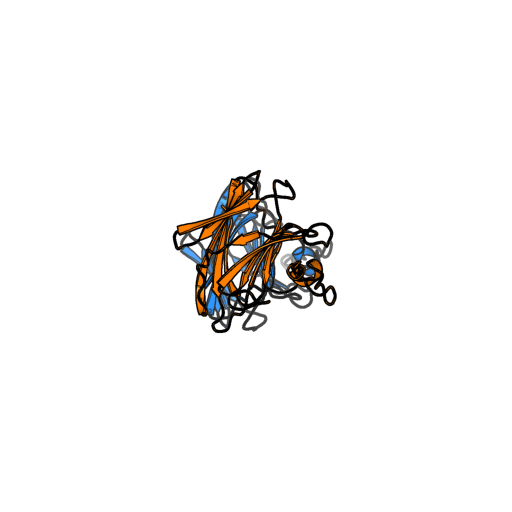-----SS----HHHHTTSSEEEEEEEEETT-EEEEEEEE-TT--BEEEEEE-SS-EEEEEEEEEEETTEEEEEEEEEEETTEE---EEE------TT-EEEEEEEE-SSEEEEEETTS-EEEEE-TT--SEEEEEEEEESEEEEEEEE-

Foldseek 3Di:
DDPDPDPPPPPPPPPLCQPLNVLVAADKFFQPKAFAQKKKKWKWAFAQPFQKKWKFWAANAWTQKIWMQGCHPPNDHLKIKIWIGDPSRTDDIDIDNDRPHDHGDMWMWMWHHHQFWTWIATPVGDIDTGGRPVRDGITTMIGMHGRMDIDDIDMD/DDPDPPPPPPPPPPPLVQVLVVLVAADKFFQPKAFAQKKKKWKWAFAQPFQKKWKFWAANAWTQKIWMQGCHPPNDHLKIKIWIGDPSRTDDIDIDNDRPHDHGDMWMWMWHHHQFWTWIATPVGDIDTGGRPVRDGITTMIGMHGRMDIDDIDMD